Protein AF-A0A6G2W2D0-F1 (afdb_monomer_lite)

Radius of gyration: 24.69 Å; chains: 1; bounding box: 79×41×61 Å

Foldseek 3Di:
DPAFDKDKDWQAFAPVCLLLVLLVVLCVVDPDSLPLLVSLLSSQVVVVVDQDKHFHPLLQLLCCQVDVQWPFKDKFQDDDLDQDPSRQGIIMMMTTGHNFFADEQQPAAEDEQPPVDFPVVSLVVVLVVCVPPVDQKYKYPFAFALSRQQSVQSSVCSLASHHRDDDPRDDSHPCSLVVSLVVNQWDWGWHAHAPDRRGIMIMTHRNVVCPRHDYHCSDHHPDSSPPPDSCVRMDDSCVVVVVVVVQVVQLVVCVVPDDPVPRDPGDDDGPDFSAHPVRHGDPSSHHDPDPPPPPDDDDDPDPVSVVVVVVVVVVD

Secondary structure (DSSP, 8-state):
--TT-EEEEEEEEPGGGHHHHHHHHHHHH-S-TT-HHHHHHHHHHHHHT--S--B-HHHHHHHTTT-TTEEEEEEEEPP-S--SHHHHHEEEEEEEEBTB-EEE-TTPPEEE--TTS-HHHHHHHHHHHHHHH--SEEEEEEEE-TTTHHHHHHHHHHHHTPPPPP--S--S-SHHHHHHHHHHTEEEEEEE-SS-TTEEEEEEEEHHHHTTPEEE-SS--SS--TT--GGGGB--TTHHHHHHHHHHHHHHHHHHHS-GGGS-S-----SS--B-TTS-B-STTSPPP-TT-SS-PPPP-SHHHHHHHHHHHHH-

Structure (mmCIF, N/CA/C/O backbone):
data_AF-A0A6G2W2D0-F1
#
_entry.id   AF-A0A6G2W2D0-F1
#
loop_
_atom_site.group_PDB
_atom_site.id
_atom_site.type_symbol
_atom_site.label_atom_id
_atom_site.label_alt_id
_atom_site.label_comp_id
_atom_site.label_asym_id
_atom_site.label_entity_id
_atom_site.label_seq_id
_atom_site.pdbx_PDB_ins_code
_atom_site.Cartn_x
_atom_site.Cartn_y
_atom_site.Cartn_z
_atom_site.occupancy
_atom_site.B_iso_or_equiv
_atom_site.auth_seq_id
_atom_site.auth_comp_id
_atom_site.auth_asym_id
_atom_site.auth_atom_id
_atom_site.pdbx_PDB_model_num
ATOM 1 N N . LEU A 1 1 ? -8.985 -5.120 -25.171 1.00 86.88 1 LEU A N 1
ATOM 2 C CA . LEU A 1 1 ? -7.778 -4.402 -25.647 1.00 86.88 1 LEU A CA 1
ATOM 3 C C . LEU A 1 1 ? -7.244 -5.080 -26.905 1.00 86.88 1 LEU A C 1
ATOM 5 O O . LEU A 1 1 ? -7.279 -6.310 -26.961 1.00 86.88 1 LEU A O 1
ATOM 9 N N . ALA A 1 2 ? -6.796 -4.301 -27.894 1.00 94.75 2 ALA A N 1
ATOM 10 C CA . ALA A 1 2 ? -6.030 -4.815 -29.035 1.00 94.75 2 ALA A CA 1
ATOM 11 C C . ALA A 1 2 ? -4.643 -5.326 -28.571 1.00 94.75 2 ALA A C 1
ATOM 13 O O . ALA A 1 2 ? -4.220 -4.953 -27.470 1.00 94.75 2 ALA A O 1
ATOM 14 N N . PRO A 1 3 ? -3.946 -6.180 -29.348 1.00 95.12 3 PRO A N 1
ATOM 15 C CA . PRO A 1 3 ? -2.583 -6.609 -29.024 1.00 95.12 3 PRO A CA 1
ATOM 16 C C . PRO A 1 3 ? -1.648 -5.419 -28.769 1.00 95.12 3 PRO A C 1
ATOM 18 O O . PRO A 1 3 ? -1.730 -4.413 -29.470 1.00 95.12 3 PRO A O 1
ATOM 21 N N . GLY A 1 4 ? -0.804 -5.518 -27.740 1.00 94.06 4 GLY A N 1
ATOM 22 C CA . GLY A 1 4 ? 0.068 -4.424 -27.290 1.00 94.06 4 GLY A CA 1
ATOM 23 C C . GLY A 1 4 ? -0.624 -3.322 -26.470 1.00 94.06 4 GLY A C 1
ATOM 24 O O . GLY A 1 4 ? 0.043 -2.412 -25.986 1.00 94.06 4 GLY A O 1
ATOM 25 N N . GLY A 1 5 ? -1.948 -3.385 -26.289 1.00 96.12 5 GLY A N 1
ATOM 26 C CA . GLY A 1 5 ? -2.687 -2.434 -25.458 1.00 96.12 5 GLY A CA 1
ATOM 27 C C . GLY A 1 5 ? -2.425 -2.606 -23.958 1.00 96.12 5 GLY A C 1
ATOM 28 O O . GLY A 1 5 ? -2.041 -3.683 -23.499 1.00 96.12 5 GLY 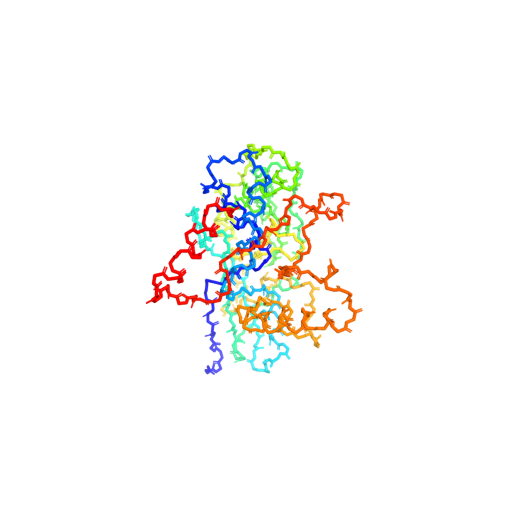A O 1
ATOM 29 N N . ALA A 1 6 ? -2.709 -1.558 -23.185 1.00 97.06 6 ALA A N 1
ATOM 30 C CA . ALA A 1 6 ? -2.563 -1.549 -21.733 1.00 97.06 6 ALA A CA 1
ATOM 31 C C . ALA A 1 6 ? -3.859 -1.107 -21.034 1.00 97.06 6 ALA A C 1
ATOM 33 O O . ALA A 1 6 ? -4.609 -0.286 -21.564 1.00 97.06 6 ALA A O 1
ATOM 34 N N . LEU A 1 7 ? -4.112 -1.648 -19.842 1.00 97.44 7 LEU A N 1
ATOM 35 C CA . LEU A 1 7 ? -5.117 -1.161 -18.901 1.00 97.44 7 LEU A CA 1
ATOM 36 C C . LEU A 1 7 ? -4.392 -0.487 -17.737 1.00 97.44 7 LEU A C 1
ATOM 38 O O . LEU A 1 7 ? -3.646 -1.141 -17.012 1.00 97.44 7 LEU A O 1
ATOM 42 N N . PHE A 1 8 ? -4.634 0.805 -17.556 1.00 97.69 8 PHE A N 1
ATOM 43 C CA . PHE A 1 8 ? -4.137 1.557 -16.411 1.00 97.69 8 PHE A CA 1
ATOM 44 C C . PHE A 1 8 ? -5.180 1.541 -15.290 1.00 97.69 8 PHE A C 1
ATOM 46 O O . PHE A 1 8 ? -6.309 1.994 -15.481 1.00 97.69 8 PHE A O 1
ATOM 53 N N . VAL A 1 9 ? -4.794 1.020 -14.129 1.00 97.69 9 VAL A N 1
ATOM 54 C CA . VAL A 1 9 ? -5.582 1.019 -12.896 1.00 97.69 9 VAL A CA 1
ATOM 55 C C . VAL A 1 9 ? -4.883 1.954 -11.920 1.00 97.69 9 VAL A C 1
ATOM 57 O O . VAL A 1 9 ? -3.933 1.576 -11.235 1.00 97.69 9 VAL A O 1
ATOM 60 N N . GLY A 1 10 ? -5.321 3.208 -11.924 1.00 96.12 10 GLY A N 1
ATOM 61 C CA . GLY A 1 10 ? -4.762 4.232 -11.055 1.00 96.12 10 GLY A CA 1
ATOM 62 C C . GLY A 1 10 ? -5.424 4.263 -9.685 1.00 96.12 10 GLY A C 1
ATOM 63 O O . GLY A 1 10 ? -6.564 3.834 -9.519 1.00 96.12 10 GLY A O 1
ATOM 64 N N . ASP A 1 11 ? -4.720 4.872 -8.737 1.00 95.06 11 ASP A N 1
ATOM 65 C CA . ASP A 1 11 ? -5.268 5.286 -7.444 1.00 95.06 11 ASP A CA 1
ATOM 66 C C . ASP A 1 11 ? -5.709 4.128 -6.533 1.00 95.06 11 ASP A C 1
ATOM 68 O O . ASP A 1 11 ? -6.669 4.218 -5.768 1.00 95.06 11 ASP A O 1
ATOM 72 N N . VAL A 1 12 ? -4.971 3.021 -6.603 1.00 97.00 12 VAL A N 1
ATOM 73 C CA . VAL A 1 12 ? -5.266 1.800 -5.856 1.00 97.00 12 VAL A CA 1
ATOM 74 C C . VAL A 1 12 ? -4.807 1.940 -4.409 1.00 97.00 12 VAL A C 1
ATOM 76 O O . VAL A 1 12 ? -3.631 2.190 -4.145 1.00 97.00 12 VAL A O 1
ATOM 79 N N . ARG A 1 13 ? -5.719 1.729 -3.455 1.00 95.56 13 ARG A N 1
ATOM 80 C CA . ARG A 1 13 ? -5.408 1.708 -2.018 1.00 95.56 13 ARG A CA 1
ATOM 81 C C . ARG A 1 13 ? -4.758 0.382 -1.615 1.00 95.56 13 ARG A C 1
ATOM 83 O O . ARG A 1 13 ? -5.290 -0.691 -1.905 1.00 95.56 13 ARG A O 1
ATOM 90 N N . ASN A 1 14 ? -3.633 0.460 -0.903 1.00 93.88 14 ASN A N 1
ATOM 91 C CA . ASN A 1 14 ? -2.883 -0.709 -0.440 1.00 93.88 14 ASN A CA 1
ATOM 92 C C . ASN A 1 14 ? -3.396 -1.205 0.937 1.00 93.88 14 ASN A C 1
ATOM 94 O O . ASN A 1 14 ? -3.266 -0.475 1.925 1.00 93.88 14 ASN A O 1
ATOM 98 N N . PRO A 1 15 ? -3.925 -2.441 1.057 1.00 92.81 15 PRO A N 1
ATOM 99 C CA . PRO A 1 15 ? -4.461 -2.968 2.314 1.00 92.81 15 PRO A CA 1
ATOM 100 C C . PRO A 1 15 ? -3.405 -3.101 3.416 1.00 92.81 15 PRO A C 1
ATOM 102 O O . PRO A 1 15 ? -3.745 -2.970 4.592 1.00 92.81 15 PRO A O 1
ATOM 105 N N . ARG A 1 16 ? -2.121 -3.277 3.066 1.00 91.50 16 ARG A N 1
ATOM 106 C CA . ARG A 1 16 ? -1.012 -3.351 4.038 1.00 91.50 16 ARG A CA 1
ATOM 107 C C . ARG A 1 16 ? -0.888 -2.083 4.883 1.00 91.50 16 ARG A C 1
ATOM 109 O O . ARG A 1 16 ? -0.422 -2.142 6.016 1.00 91.50 16 ARG A O 1
ATOM 116 N N . LEU A 1 17 ? -1.317 -0.943 4.340 1.00 92.38 17 LEU A N 1
ATOM 117 C CA . LEU A 1 17 ? -1.194 0.366 4.977 1.00 92.38 17 LEU A CA 1
ATOM 118 C C . LEU A 1 17 ? -2.500 0.879 5.579 1.00 92.38 17 LEU A C 1
ATOM 120 O O . LEU A 1 17 ? -2.498 1.951 6.181 1.00 92.38 17 LEU A O 1
ATOM 124 N N . LEU A 1 18 ? -3.601 0.128 5.458 1.00 92.31 18 LEU A N 1
ATOM 125 C CA . LEU A 1 18 ? -4.914 0.571 5.922 1.00 92.31 18 LEU A CA 1
ATOM 126 C C . LEU A 1 18 ? -4.881 0.958 7.403 1.00 92.31 18 LEU A C 1
ATOM 128 O O . LEU A 1 18 ? -5.311 2.049 7.757 1.00 92.31 18 LEU A O 1
ATOM 132 N N . ARG A 1 19 ? -4.292 0.117 8.263 1.00 92.31 19 ARG A N 1
ATOM 133 C CA . ARG A 1 19 ? -4.166 0.447 9.689 1.00 92.31 19 ARG A CA 1
ATOM 134 C C . ARG A 1 19 ? -3.309 1.685 9.928 1.00 92.31 19 ARG A C 1
ATOM 136 O O . ARG A 1 19 ? -3.711 2.511 10.731 1.00 92.31 19 ARG A O 1
ATOM 143 N N . THR A 1 20 ? -2.169 1.824 9.254 1.00 92.81 20 THR A N 1
ATOM 144 C CA . THR A 1 20 ? -1.303 3.008 9.390 1.00 92.81 20 THR A CA 1
ATOM 145 C C . THR A 1 20 ? -2.065 4.284 9.038 1.00 92.81 20 THR A C 1
ATOM 147 O O . THR A 1 20 ? -2.071 5.233 9.820 1.00 92.81 20 THR A O 1
ATOM 150 N N . PHE A 1 21 ? -2.791 4.266 7.918 1.00 93.62 21 PHE A N 1
ATOM 151 C CA . PHE A 1 21 ? -3.647 5.368 7.497 1.00 93.62 21 PHE A CA 1
ATOM 152 C C . PHE A 1 21 ? -4.739 5.682 8.520 1.00 93.62 21 PHE A C 1
ATOM 154 O O . PHE A 1 21 ? -4.898 6.829 8.939 1.00 93.62 21 PHE A O 1
ATOM 161 N N . THR A 1 22 ? -5.474 4.662 8.963 1.00 93.75 22 THR A N 1
ATOM 162 C CA . THR A 1 22 ? -6.539 4.831 9.950 1.00 93.75 22 THR A CA 1
ATOM 163 C C . THR A 1 22 ? -5.990 5.361 11.274 1.00 93.75 22 THR A C 1
ATOM 165 O O . THR A 1 22 ? -6.588 6.268 11.841 1.00 93.75 22 THR A O 1
ATOM 168 N N . SER A 1 23 ? -4.839 4.871 11.742 1.00 92.56 23 SER A N 1
ATOM 169 C CA . SER A 1 23 ? -4.148 5.391 12.926 1.00 92.56 23 SER A CA 1
ATOM 170 C C . SER A 1 23 ? -3.836 6.878 12.792 1.00 92.56 23 SER A C 1
ATOM 172 O O . SER A 1 23 ? -4.195 7.644 13.681 1.00 92.56 23 SER A O 1
ATOM 174 N N . ALA A 1 24 ? -3.262 7.310 11.667 1.00 92.12 24 ALA A N 1
ATOM 175 C CA . ALA A 1 24 ? -2.969 8.721 11.428 1.00 92.12 24 ALA A CA 1
ATOM 176 C C . ALA A 1 24 ? -4.234 9.597 11.458 1.00 92.12 24 ALA A C 1
ATOM 178 O O . ALA A 1 24 ? -4.252 10.644 12.105 1.00 92.12 24 ALA A O 1
ATOM 179 N N . VAL A 1 25 ? -5.317 9.150 10.814 1.00 93.50 25 VAL A N 1
ATOM 180 C CA . VAL A 1 25 ? -6.592 9.883 10.784 1.00 93.50 25 VAL A CA 1
ATOM 181 C C . VAL A 1 25 ? -7.232 9.958 12.170 1.00 93.50 25 VAL A C 1
ATOM 183 O O . VAL A 1 25 ? -7.681 11.031 12.567 1.00 93.50 25 VAL A O 1
ATOM 186 N N . GLN A 1 26 ? -7.291 8.845 12.907 1.00 93.69 26 GLN A N 1
ATOM 187 C CA . GLN A 1 26 ? -7.939 8.812 14.221 1.00 93.69 26 GLN A CA 1
ATOM 188 C C . GLN A 1 26 ? -7.138 9.591 15.265 1.00 93.69 26 GLN A C 1
ATOM 190 O O . GLN A 1 26 ? -7.732 10.346 16.024 1.00 93.69 26 GLN A O 1
ATOM 195 N N . SER A 1 27 ? -5.804 9.510 15.254 1.00 91.56 27 SER A N 1
ATOM 196 C CA . SER A 1 27 ? -4.965 10.355 16.112 1.00 91.56 27 SER A CA 1
ATOM 197 C C . SER A 1 27 ? -5.149 11.843 15.825 1.00 91.56 27 SER A C 1
ATOM 199 O O . SER A 1 27 ? -5.224 12.630 16.759 1.00 91.56 27 SER A O 1
ATOM 201 N N . ALA A 1 28 ? -5.251 12.239 14.552 1.00 90.75 28 ALA A N 1
ATOM 202 C CA . ALA A 1 28 ? -5.453 13.641 14.181 1.00 90.75 28 ALA A CA 1
ATOM 203 C C . ALA A 1 28 ? -6.859 14.170 14.523 1.00 90.75 28 ALA A C 1
ATOM 205 O O . ALA A 1 28 ? -7.042 15.379 14.638 1.00 90.75 28 ALA A O 1
ATOM 206 N N . ARG A 1 29 ? -7.855 13.283 14.647 1.00 91.75 29 ARG A N 1
ATOM 207 C CA . ARG A 1 29 ? -9.245 13.625 14.999 1.00 91.75 29 ARG A CA 1
ATOM 208 C C . ARG A 1 29 ? -9.557 13.494 16.487 1.00 91.75 29 ARG A C 1
ATOM 210 O O . ARG A 1 29 ? -10.623 13.940 16.900 1.00 91.75 29 ARG A O 1
ATOM 217 N N . ALA A 1 30 ? -8.690 12.848 17.260 1.00 89.12 30 ALA A N 1
ATOM 218 C CA . ALA A 1 30 ? -8.920 12.611 18.676 1.00 89.12 30 ALA A CA 1
ATOM 219 C C . ALA A 1 30 ? -8.941 13.931 19.456 1.00 89.12 30 ALA A C 1
ATOM 221 O O . ALA A 1 30 ? -8.074 14.781 19.263 1.00 89.12 30 ALA A O 1
ATOM 222 N N . GLU A 1 31 ? -9.911 14.073 20.361 1.00 88.62 31 GLU A N 1
ATOM 223 C CA . GLU A 1 31 ? -9.964 15.202 21.300 1.00 88.62 31 GLU A CA 1
ATOM 224 C C . GLU A 1 31 ? -8.740 15.205 22.224 1.00 88.62 31 GLU A C 1
ATOM 226 O O . GLU A 1 31 ? -8.138 16.252 22.454 1.00 88.62 31 GLU A O 1
ATOM 231 N N . ASP A 1 32 ? -8.337 14.017 22.685 1.00 87.06 32 ASP A N 1
ATOM 232 C CA . ASP A 1 32 ? -7.096 13.781 23.416 1.00 87.06 32 ASP A CA 1
ATOM 233 C C . ASP A 1 32 ? -6.258 12.701 22.703 1.00 87.06 32 ASP A C 1
ATOM 235 O O . ASP A 1 32 ? -6.493 11.502 22.879 1.00 87.06 32 ASP A O 1
ATOM 239 N N . PRO A 1 33 ? -5.260 13.097 21.890 1.00 83.62 33 PRO A N 1
ATOM 240 C CA . PRO A 1 33 ? -4.350 12.162 21.231 1.00 83.62 33 PRO A CA 1
ATOM 241 C C . PRO A 1 33 ? -3.456 11.365 22.194 1.00 83.62 33 PRO A C 1
ATOM 243 O O . PRO A 1 33 ? -2.817 10.404 21.761 1.00 83.62 33 PRO A O 1
ATOM 246 N N . THR A 1 34 ? -3.369 11.759 23.471 1.00 84.31 34 THR A N 1
ATOM 247 C CA . THR A 1 34 ? -2.580 11.050 24.490 1.00 84.31 34 THR A CA 1
ATOM 248 C C . THR A 1 34 ? -3.341 9.879 25.111 1.00 84.31 34 THR A C 1
ATOM 250 O O . THR A 1 34 ? -2.709 8.940 25.602 1.00 84.31 34 THR A O 1
ATOM 253 N N . ASP A 1 35 ? -4.676 9.852 24.991 1.00 87.94 35 ASP A N 1
ATOM 254 C CA . ASP A 1 35 ? -5.488 8.665 25.271 1.00 87.94 35 ASP A CA 1
ATOM 255 C C . ASP A 1 35 ? -5.342 7.643 24.130 1.00 87.94 35 ASP A C 1
ATOM 257 O O . ASP A 1 35 ? -6.213 7.431 23.277 1.00 87.94 35 ASP A O 1
ATOM 261 N N . THR A 1 36 ? -4.188 6.979 24.117 1.00 86.81 36 THR A N 1
ATOM 262 C CA . THR A 1 36 ? -3.842 5.963 23.118 1.00 86.81 36 THR A CA 1
ATOM 263 C C . THR A 1 36 ? -4.847 4.807 23.089 1.00 86.81 36 THR A C 1
ATOM 265 O O . THR A 1 36 ? -5.071 4.215 22.031 1.00 86.81 36 THR A O 1
ATOM 268 N N . ALA A 1 37 ? -5.514 4.499 24.206 1.00 84.69 37 ALA A N 1
ATOM 269 C CA . ALA A 1 37 ? -6.531 3.456 24.266 1.00 84.69 37 ALA A CA 1
ATOM 270 C C . ALA A 1 37 ? -7.816 3.873 23.535 1.00 84.69 37 ALA A C 1
ATOM 272 O O . ALA A 1 37 ? -8.369 3.079 22.768 1.00 84.69 37 ALA A O 1
ATOM 273 N N . ALA A 1 38 ? -8.291 5.109 23.723 1.00 86.62 38 ALA A N 1
ATOM 274 C CA . ALA A 1 38 ? -9.416 5.645 22.957 1.00 86.62 38 ALA A CA 1
ATOM 275 C C . ALA A 1 38 ? -9.109 5.705 21.457 1.00 86.62 38 ALA A C 1
ATOM 277 O O . ALA A 1 38 ? -9.910 5.217 20.655 1.00 86.62 38 ALA A O 1
ATOM 278 N N . VAL A 1 39 ? -7.927 6.201 21.079 1.00 89.56 39 VAL A N 1
ATOM 279 C CA . VAL A 1 39 ? -7.498 6.250 19.673 1.00 89.56 39 VAL A CA 1
ATOM 280 C C . VAL A 1 39 ? -7.488 4.852 19.055 1.00 89.56 39 VAL A C 1
ATOM 282 O O . VAL A 1 39 ? -8.037 4.649 17.974 1.00 89.56 39 VAL A O 1
ATOM 285 N N . ARG A 1 40 ? -6.920 3.853 19.739 1.00 88.00 40 ARG A N 1
ATOM 286 C CA . ARG A 1 40 ? -6.863 2.477 19.222 1.00 88.00 40 ARG A CA 1
ATOM 287 C C . ARG A 1 40 ? -8.241 1.856 19.050 1.00 88.00 40 ARG A C 1
ATOM 289 O O . ARG A 1 40 ? -8.483 1.241 18.015 1.00 88.00 40 ARG A O 1
ATOM 296 N N . ARG A 1 41 ? -9.165 2.069 19.994 1.00 86.44 41 ARG A N 1
ATOM 297 C CA . ARG A 1 41 ? -10.565 1.635 19.840 1.00 86.44 41 ARG A CA 1
ATOM 298 C C . ARG A 1 41 ? -11.215 2.264 18.605 1.00 86.44 41 ARG A C 1
ATOM 300 O O . ARG A 1 41 ? -11.841 1.549 17.824 1.00 86.44 41 ARG A O 1
ATOM 307 N N . ALA A 1 42 ? -11.016 3.567 18.389 1.00 89.00 42 ALA A N 1
ATOM 308 C CA . ALA A 1 42 ? -11.523 4.264 17.205 1.00 89.00 42 ALA A CA 1
ATOM 309 C C . ALA A 1 42 ? -10.902 3.729 15.900 1.00 89.00 42 ALA A C 1
ATOM 311 O O . ALA A 1 42 ? -11.591 3.608 14.885 1.00 89.00 42 ALA A O 1
ATOM 312 N N . VAL A 1 43 ? -9.618 3.347 15.925 1.00 90.25 43 VAL A N 1
ATOM 313 C CA . VAL A 1 43 ? -8.952 2.681 14.795 1.00 90.25 43 VAL A CA 1
ATOM 314 C C . VAL A 1 43 ? -9.606 1.338 14.490 1.00 90.25 43 VAL A C 1
ATOM 316 O O . VAL A 1 43 ? -10.005 1.130 13.347 1.00 90.25 43 VAL A O 1
ATOM 319 N N . GLU A 1 44 ? -9.768 0.447 15.474 1.00 87.44 44 GLU A N 1
ATOM 320 C CA . GLU A 1 44 ? -10.407 -0.862 15.248 1.00 87.44 44 GLU A CA 1
ATOM 321 C C . GLU A 1 44 ? -11.823 -0.713 14.680 1.00 87.44 44 GLU A C 1
ATOM 323 O O . GLU A 1 44 ? -12.182 -1.380 13.709 1.00 87.44 44 GLU A O 1
ATOM 328 N N . GLN A 1 45 ? -12.611 0.210 15.234 1.00 83.94 45 GLN A N 1
ATOM 329 C CA . GLN A 1 45 ? -13.963 0.484 14.755 1.00 83.94 45 GLN A CA 1
ATOM 330 C C . GLN A 1 45 ? -13.957 0.983 13.302 1.00 83.94 45 GLN A C 1
ATOM 332 O O . GLN A 1 45 ? -14.734 0.507 12.473 1.00 83.94 45 GLN A O 1
ATOM 337 N N . SER A 1 46 ? -13.048 1.901 12.963 1.00 87.88 46 SER A N 1
ATOM 338 C CA . SER A 1 46 ? -12.920 2.439 11.607 1.00 87.88 46 SER A CA 1
ATOM 339 C C . SER A 1 46 ? -12.436 1.398 10.594 1.00 87.88 46 SER A C 1
ATOM 341 O O . SER A 1 46 ? -12.866 1.458 9.445 1.00 87.88 46 SER A O 1
ATOM 343 N N . LEU A 1 47 ? -11.575 0.456 10.994 1.00 86.62 47 LEU A N 1
ATOM 344 C CA . LEU A 1 47 ? -11.128 -0.648 10.137 1.00 86.62 47 LEU A CA 1
ATOM 345 C C . LEU A 1 47 ? -12.293 -1.566 9.778 1.00 86.62 47 LEU A C 1
ATOM 347 O O . LEU A 1 47 ? -12.534 -1.825 8.603 1.00 86.62 47 LEU A O 1
ATOM 351 N N . VAL A 1 48 ? -13.083 -1.962 10.781 1.00 80.44 48 VAL A N 1
ATOM 352 C CA . VAL A 1 48 ? -14.305 -2.741 10.558 1.00 80.44 48 VAL A CA 1
ATOM 353 C C . VAL A 1 48 ? -15.278 -1.955 9.683 1.00 80.44 48 VAL A C 1
ATOM 355 O O . VAL A 1 48 ? -16.013 -2.551 8.904 1.00 80.44 48 VAL A O 1
ATOM 358 N N . LEU A 1 49 ? -15.315 -0.620 9.798 1.00 80.06 49 LEU A N 1
ATOM 359 C CA . LEU A 1 49 ? -16.150 0.298 9.013 1.00 80.06 49 LEU A CA 1
ATOM 360 C C . LEU A 1 49 ? -15.670 0.586 7.583 1.00 80.06 49 LEU A C 1
ATOM 362 O O . LEU A 1 49 ? -16.404 1.260 6.862 1.00 80.06 49 LEU A O 1
ATOM 366 N N . GLU A 1 50 ? -14.530 0.048 7.145 1.00 86.94 50 GLU A N 1
ATOM 367 C CA . GLU A 1 50 ? -14.006 0.280 5.797 1.00 86.94 50 GLU A CA 1
ATOM 368 C C . GLU A 1 50 ? -14.972 -0.258 4.723 1.00 86.94 50 GLU A C 1
ATOM 370 O O . GLU A 1 50 ? -15.464 -1.387 4.791 1.00 86.94 50 GLU A O 1
ATOM 375 N N . LYS A 1 51 ? -15.294 0.593 3.744 1.00 87.44 51 LYS A N 1
ATOM 376 C CA . LYS A 1 51 ? -16.287 0.319 2.687 1.00 87.44 51 LYS A CA 1
ATOM 377 C C . LYS A 1 51 ? -15.662 0.254 1.305 1.00 87.44 51 LYS A C 1
ATOM 379 O O . LYS A 1 51 ? -16.357 -0.085 0.348 1.00 87.44 51 LYS A O 1
ATOM 384 N N . GLU A 1 52 ? -14.391 0.600 1.181 1.00 90.69 52 GLU A N 1
ATOM 385 C CA . GLU A 1 52 ? -13.691 0.582 -0.090 1.00 90.69 52 GLU A CA 1
ATOM 386 C C . GLU A 1 52 ? -12.997 -0.762 -0.325 1.00 90.69 52 GLU A C 1
ATOM 388 O O . GLU A 1 52 ? -12.654 -1.508 0.598 1.00 90.69 52 GLU A O 1
ATOM 393 N N . LEU A 1 53 ? -12.806 -1.084 -1.604 1.00 93.75 53 LEU A N 1
ATOM 394 C CA . LEU A 1 53 ? -11.968 -2.199 -2.017 1.00 93.75 53 LEU A CA 1
ATOM 395 C C . LEU A 1 53 ? -10.508 -1.749 -1.966 1.00 93.75 53 LEU A C 1
ATOM 397 O O . LEU A 1 53 ? -10.119 -0.808 -2.655 1.00 93.75 53 LEU A O 1
ATOM 40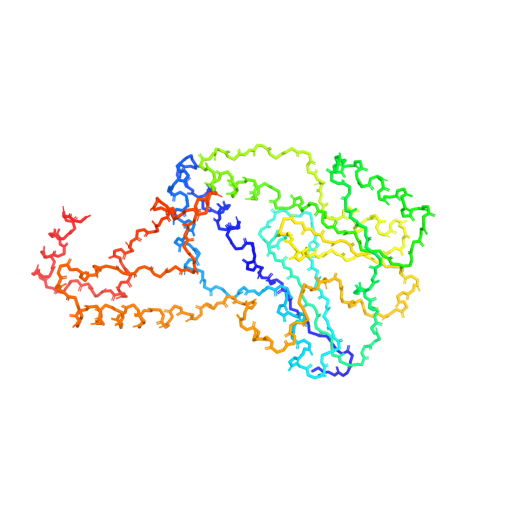1 N N . LEU A 1 54 ? -9.703 -2.452 -1.183 1.00 95.62 54 LEU A N 1
ATOM 402 C CA . LEU A 1 54 ? -8.259 -2.301 -1.160 1.00 95.62 54 LEU A CA 1
ATOM 403 C C . LEU A 1 54 ? -7.644 -3.532 -1.810 1.00 95.62 54 LEU A C 1
ATOM 405 O O . LEU A 1 54 ? -8.105 -4.654 -1.586 1.00 95.62 54 LEU A O 1
ATOM 409 N N . VAL A 1 55 ? -6.609 -3.311 -2.612 1.00 97.06 55 VAL A N 1
ATOM 410 C CA . VAL A 1 55 ? -5.973 -4.350 -3.422 1.00 97.06 55 VAL A CA 1
ATOM 411 C C . VAL A 1 55 ? -4.479 -4.335 -3.144 1.00 97.06 55 VAL A C 1
ATOM 413 O O . VAL A 1 55 ? -3.803 -3.318 -3.302 1.00 97.06 55 VAL A O 1
ATOM 416 N N . ASP A 1 56 ? -3.967 -5.464 -2.680 1.00 95.88 56 ASP A N 1
ATOM 417 C CA . ASP A 1 56 ? -2.548 -5.683 -2.439 1.00 95.88 56 ASP A CA 1
ATOM 418 C C . ASP A 1 56 ? -1.801 -5.808 -3.781 1.00 95.88 56 ASP A C 1
ATOM 420 O O . ASP A 1 56 ? -2.335 -6.439 -4.694 1.00 95.88 56 ASP A O 1
ATOM 424 N N . PRO A 1 57 ? -0.585 -5.248 -3.937 1.00 95.62 57 PRO A N 1
ATOM 425 C CA . PRO A 1 57 ? 0.198 -5.381 -5.170 1.00 95.62 57 PRO A CA 1
ATOM 426 C C . PRO A 1 57 ? 0.360 -6.825 -5.679 1.00 95.62 57 PRO A C 1
ATOM 428 O O . PRO A 1 57 ? 0.380 -7.047 -6.891 1.00 95.62 57 PRO A O 1
ATOM 431 N N . GLU A 1 58 ? 0.403 -7.810 -4.773 1.00 94.31 58 GLU A N 1
ATOM 432 C CA . GLU A 1 58 ? 0.472 -9.242 -5.104 1.00 94.31 58 GLU A CA 1
ATOM 433 C C . GLU A 1 58 ? -0.749 -9.739 -5.897 1.00 94.31 58 GLU A C 1
ATOM 435 O O . GLU A 1 58 ? -0.669 -10.725 -6.626 1.00 94.31 58 GLU A O 1
ATOM 440 N N . TYR A 1 59 ? -1.889 -9.047 -5.806 1.00 95.81 59 TYR A N 1
ATOM 441 C CA . TYR A 1 59 ? -3.060 -9.340 -6.631 1.00 95.81 59 TYR A CA 1
ATOM 442 C C . TYR A 1 59 ? -2.731 -9.222 -8.121 1.00 95.81 59 TYR A C 1
ATOM 444 O O . TYR A 1 59 ? -3.089 -10.094 -8.910 1.00 95.81 59 TYR A O 1
ATOM 452 N N . PHE A 1 60 ? -2.059 -8.137 -8.517 1.00 95.50 60 PHE A N 1
ATOM 453 C CA . PHE A 1 60 ? -1.806 -7.830 -9.924 1.00 95.50 60 PHE A CA 1
ATOM 454 C C . PHE A 1 60 ? -0.737 -8.744 -10.522 1.00 95.50 60 PHE A C 1
ATOM 456 O O . PHE A 1 60 ? -0.886 -9.178 -11.663 1.00 95.50 60 PHE A O 1
ATOM 463 N N . THR A 1 61 ? 0.290 -9.101 -9.748 1.00 93.31 61 THR A N 1
ATOM 464 C CA . THR A 1 61 ? 1.282 -10.097 -10.175 1.00 93.31 61 THR A CA 1
ATOM 465 C C . THR A 1 61 ? 0.637 -11.471 -10.326 1.00 93.31 61 THR A C 1
ATOM 467 O O . THR A 1 61 ? 0.805 -12.112 -11.365 1.00 93.31 61 THR A O 1
ATOM 470 N N . ALA A 1 62 ? -0.186 -11.893 -9.361 1.00 93.75 62 ALA A N 1
ATOM 471 C CA . ALA A 1 62 ? -0.895 -13.167 -9.421 1.00 93.75 62 ALA A CA 1
ATOM 472 C C . ALA A 1 62 ? -1.928 -13.227 -10.556 1.00 93.75 62 ALA A C 1
ATOM 474 O O . ALA A 1 62 ? -2.157 -14.299 -11.115 1.00 93.75 62 ALA A O 1
ATOM 475 N N . LEU A 1 63 ? -2.530 -12.095 -10.938 1.00 93.31 63 LEU A N 1
ATOM 476 C CA . LEU A 1 63 ? -3.529 -12.005 -12.009 1.00 93.31 63 LEU A CA 1
ATOM 477 C C . LEU A 1 63 ? -3.018 -12.543 -13.355 1.00 93.31 63 LEU A C 1
ATOM 479 O O . LEU A 1 63 ? -3.810 -13.066 -14.140 1.00 93.31 63 LEU A O 1
ATOM 483 N N . THR A 1 64 ? -1.704 -12.485 -13.600 1.00 91.06 64 THR A N 1
ATOM 484 C CA . THR A 1 64 ? -1.055 -13.061 -14.796 1.00 91.06 64 THR A CA 1
ATOM 485 C C . THR A 1 64 ? -1.283 -14.567 -14.940 1.00 91.06 64 THR A C 1
ATOM 487 O O . THR A 1 64 ? -1.335 -15.076 -16.055 1.00 91.06 64 THR A O 1
ATOM 490 N N . HIS A 1 65 ? -1.523 -15.279 -13.837 1.00 90.81 65 HIS A N 1
ATOM 491 C CA . HIS A 1 65 ? -1.865 -16.702 -13.850 1.00 90.81 65 HIS A CA 1
ATOM 492 C C . HIS A 1 65 ? -3.352 -16.983 -14.114 1.00 90.81 65 HIS A C 1
ATOM 494 O O . HIS A 1 65 ? -3.715 -18.127 -14.380 1.00 90.81 65 HIS A O 1
ATOM 500 N N . HIS A 1 66 ? -4.212 -15.963 -14.040 1.00 91.19 66 HIS A N 1
ATOM 501 C CA . HIS A 1 66 ? -5.667 -16.087 -14.204 1.00 91.19 66 HIS A CA 1
ATOM 502 C C . HIS A 1 66 ? -6.174 -15.510 -15.533 1.00 91.19 66 HIS A C 1
ATOM 504 O O . HIS A 1 66 ? -7.279 -15.843 -15.956 1.00 91.19 66 HIS A O 1
ATOM 510 N N . ILE A 1 67 ? -5.382 -14.664 -16.203 1.00 93.00 67 ILE A N 1
ATOM 511 C CA . ILE A 1 67 ? -5.730 -14.032 -17.483 1.00 93.00 67 ILE A CA 1
ATOM 512 C C . ILE A 1 67 ? -4.717 -14.459 -18.562 1.00 93.00 67 ILE A C 1
ATOM 514 O O . ILE A 1 67 ? -3.604 -13.936 -18.582 1.00 93.00 67 ILE A O 1
ATOM 518 N N . PRO A 1 68 ? -5.085 -15.367 -19.490 1.00 91.31 68 PRO A N 1
ATOM 519 C CA . PRO A 1 68 ? -4.147 -15.943 -20.459 1.00 91.31 68 PRO A CA 1
ATOM 520 C C . PRO A 1 68 ? -3.473 -14.951 -21.420 1.00 91.31 68 PRO A C 1
ATOM 522 O O . PRO A 1 68 ? -2.375 -15.221 -21.894 1.00 91.31 68 PRO A O 1
ATOM 525 N N . ASP A 1 69 ? -4.117 -13.826 -21.746 1.00 94.88 69 ASP A N 1
ATOM 526 C CA . ASP A 1 69 ? -3.585 -12.808 -22.664 1.00 94.88 69 ASP A CA 1
ATOM 527 C C . ASP A 1 69 ? -2.915 -11.622 -21.945 1.00 94.88 69 ASP A C 1
ATOM 529 O O . ASP A 1 69 ? -2.612 -10.603 -22.575 1.00 94.88 69 ASP A O 1
ATOM 533 N N . LEU A 1 70 ? -2.647 -11.747 -20.641 1.00 94.88 70 LEU A N 1
ATOM 534 C CA . LEU A 1 70 ? -1.915 -10.757 -19.857 1.00 94.88 70 LEU A CA 1
ATOM 535 C C . LEU A 1 70 ? -0.406 -11.039 -19.931 1.00 94.88 70 LEU A C 1
ATOM 537 O O . LEU A 1 70 ? 0.084 -12.009 -19.365 1.00 94.88 70 LEU A O 1
ATOM 541 N N . ALA A 1 71 ? 0.343 -10.175 -20.622 1.00 94.12 71 ALA A N 1
ATOM 542 C CA . ALA A 1 71 ? 1.795 -10.305 -20.777 1.00 94.12 71 ALA A CA 1
ATOM 543 C C . ALA A 1 71 ? 2.565 -9.991 -19.490 1.00 94.12 71 ALA A C 1
ATOM 545 O O . ALA A 1 71 ? 3.663 -10.500 -19.282 1.00 94.12 71 ALA A O 1
ATOM 546 N N . GLY A 1 72 ? 2.007 -9.129 -18.643 1.00 93.94 72 GLY A N 1
ATOM 547 C CA . GLY A 1 72 ? 2.579 -8.796 -17.350 1.00 93.94 72 GLY A CA 1
ATOM 548 C C . GLY A 1 72 ? 2.048 -7.486 -16.797 1.00 93.94 72 GLY A C 1
ATOM 549 O O . GLY A 1 72 ? 1.190 -6.825 -17.393 1.00 93.94 72 GLY A O 1
ATOM 550 N N . THR A 1 73 ? 2.576 -7.121 -15.635 1.00 95.12 73 THR A N 1
ATOM 551 C CA . THR A 1 73 ? 2.156 -5.939 -14.890 1.00 95.12 73 THR A CA 1
ATOM 552 C C . THR A 1 73 ? 3.344 -5.081 -14.490 1.00 95.12 73 THR A C 1
ATOM 554 O O . THR A 1 73 ? 4.407 -5.590 -14.126 1.00 95.12 73 THR A O 1
ATOM 557 N N . ASP A 1 74 ? 3.121 -3.776 -14.495 1.00 96.19 74 ASP A N 1
ATOM 558 C CA . ASP A 1 74 ? 4.007 -2.783 -13.906 1.00 96.19 74 ASP A CA 1
ATOM 559 C C . ASP A 1 74 ? 3.282 -2.094 -12.750 1.00 96.19 74 ASP A C 1
ATOM 561 O O . ASP A 1 74 ? 2.143 -1.657 -12.904 1.00 96.19 74 ASP A O 1
ATOM 565 N N . ILE A 1 75 ? 3.918 -2.042 -11.583 1.00 97.25 75 ILE A N 1
ATOM 566 C CA . ILE A 1 75 ? 3.327 -1.519 -10.349 1.00 97.25 75 ILE A CA 1
ATOM 567 C C . ILE A 1 75 ? 4.290 -0.492 -9.780 1.00 97.25 75 ILE A C 1
ATOM 569 O O . ILE A 1 75 ? 5.422 -0.832 -9.418 1.00 97.25 75 ILE A O 1
ATOM 573 N N . GLN A 1 76 ? 3.828 0.748 -9.675 1.00 97.25 76 GLN A N 1
ATOM 574 C CA . GLN A 1 76 ? 4.643 1.876 -9.246 1.00 97.25 76 GLN A CA 1
ATOM 575 C C . GLN A 1 76 ? 3.896 2.760 -8.250 1.00 97.25 76 GLN A C 1
ATOM 577 O O . GLN A 1 76 ? 2.675 2.913 -8.290 1.00 97.25 76 GLN A O 1
ATOM 582 N N . LEU A 1 77 ? 4.658 3.364 -7.347 1.00 96.56 77 LEU A N 1
ATOM 583 C CA . LEU A 1 77 ? 4.185 4.411 -6.455 1.00 96.56 77 LEU A CA 1
ATOM 584 C C . LEU A 1 77 ? 3.873 5.683 -7.242 1.00 96.56 77 LEU A C 1
ATOM 586 O O . LEU A 1 77 ? 4.532 6.000 -8.233 1.00 96.56 77 LEU A O 1
ATOM 590 N N . LYS A 1 78 ? 2.909 6.467 -6.750 1.00 93.88 78 LYS A N 1
ATOM 591 C CA . LYS A 1 78 ? 2.620 7.777 -7.337 1.00 93.88 78 LYS A CA 1
ATOM 592 C C . LYS A 1 78 ? 3.837 8.693 -7.243 1.00 93.88 78 LYS A C 1
ATOM 594 O O . LYS A 1 78 ? 4.454 8.826 -6.181 1.00 93.88 78 LYS A O 1
ATOM 599 N N . ARG A 1 79 ? 4.141 9.385 -8.337 1.00 93.12 79 ARG A N 1
ATOM 600 C CA . ARG A 1 79 ? 5.100 10.491 -8.332 1.00 93.12 79 ARG A CA 1
ATOM 601 C C . ARG A 1 79 ? 4.505 11.730 -7.666 1.00 93.12 79 ARG A C 1
ATOM 603 O O . ARG A 1 79 ? 3.287 11.895 -7.606 1.00 93.12 79 ARG A O 1
ATOM 610 N N . GLY A 1 80 ? 5.373 12.596 -7.167 1.00 88.31 80 GLY A N 1
ATOM 611 C CA . GLY A 1 80 ? 5.028 13.882 -6.580 1.00 88.31 80 GLY A CA 1
ATOM 612 C C . GLY A 1 80 ? 5.693 14.137 -5.230 1.00 88.31 80 GLY A C 1
ATOM 613 O O . GLY A 1 80 ? 6.048 13.219 -4.482 1.00 88.31 80 GLY A O 1
ATOM 614 N N . THR A 1 81 ? 5.821 15.427 -4.923 1.00 87.00 81 THR A N 1
ATOM 615 C CA . THR A 1 81 ? 6.357 15.957 -3.660 1.00 87.00 81 THR A CA 1
ATOM 616 C C . THR A 1 81 ? 5.262 16.335 -2.665 1.00 87.00 81 THR A C 1
ATOM 618 O O . THR A 1 81 ? 5.536 16.488 -1.476 1.00 87.00 81 THR A O 1
ATOM 621 N N . ALA A 1 82 ? 4.012 16.462 -3.129 1.00 85.12 82 ALA A N 1
ATOM 622 C CA . ALA A 1 82 ? 2.869 16.720 -2.266 1.00 85.12 82 ALA A CA 1
ATOM 623 C C . ALA A 1 82 ? 2.721 15.588 -1.245 1.00 85.12 82 ALA A C 1
ATOM 625 O O . ALA A 1 82 ? 2.714 14.413 -1.610 1.00 85.12 82 ALA A O 1
ATOM 626 N N . GLN A 1 83 ? 2.583 15.942 0.029 1.00 83.00 83 GLN A N 1
ATOM 627 C CA . GLN A 1 83 ? 2.387 14.979 1.103 1.00 83.00 83 GLN A CA 1
ATOM 628 C C . GLN A 1 83 ? 0.906 14.912 1.469 1.00 83.00 83 GLN A C 1
ATOM 630 O O . GLN A 1 83 ? 0.409 15.727 2.242 1.00 83.00 83 GLN A O 1
ATOM 635 N N . ASN A 1 84 ? 0.189 13.962 0.876 1.00 87.88 84 ASN A N 1
ATOM 636 C CA . ASN A 1 84 ? -1.229 13.745 1.129 1.00 87.88 84 ASN A CA 1
ATOM 637 C C . ASN A 1 84 ? -1.560 12.249 1.077 1.00 87.88 84 ASN A C 1
ATOM 639 O O . ASN A 1 84 ? -0.695 11.412 0.825 1.00 87.88 84 ASN A O 1
ATOM 643 N N . GLU A 1 85 ? -2.822 11.913 1.329 1.00 89.00 85 GLU A N 1
ATOM 644 C CA . GLU A 1 85 ? -3.286 10.526 1.344 1.00 89.00 85 GLU A CA 1
ATOM 645 C C . GLU A 1 85 ? -3.042 9.806 0.005 1.00 89.00 85 GLU A C 1
ATOM 647 O O . GLU A 1 85 ? -2.539 8.680 -0.003 1.00 89.00 85 GLU A O 1
ATOM 652 N N . LEU A 1 86 ? -3.278 10.489 -1.121 1.00 89.06 86 LEU A N 1
ATOM 653 C CA . LEU A 1 86 ? -3.095 9.934 -2.464 1.00 89.06 86 LEU A CA 1
ATOM 654 C C . LEU A 1 86 ? -1.634 9.540 -2.729 1.00 89.06 86 LEU A C 1
ATOM 656 O O . LEU A 1 86 ? -1.367 8.450 -3.224 1.00 89.06 86 LEU A O 1
ATOM 660 N N . THR A 1 87 ? -0.666 10.396 -2.395 1.00 89.50 87 THR A N 1
ATOM 661 C CA . THR A 1 87 ? 0.760 10.131 -2.668 1.00 89.50 87 THR A CA 1
ATOM 662 C C . THR A 1 87 ? 1.413 9.183 -1.662 1.00 89.50 87 THR A C 1
ATOM 664 O O . THR A 1 87 ? 2.441 8.574 -1.978 1.00 89.50 87 THR A O 1
ATOM 667 N N . ARG A 1 88 ? 0.847 9.063 -0.454 1.00 90.75 88 ARG A N 1
ATOM 668 C CA . ARG A 1 88 ? 1.360 8.210 0.630 1.00 90.75 88 ARG A CA 1
ATOM 669 C C . ARG A 1 88 ? 0.871 6.769 0.542 1.00 90.75 88 ARG A C 1
ATOM 671 O O . ARG A 1 88 ? 1.671 5.859 0.720 1.00 90.75 88 ARG A O 1
ATOM 678 N N . TYR A 1 89 ? -0.418 6.562 0.275 1.00 92.00 89 TYR A N 1
ATOM 679 C CA . TYR A 1 89 ? -1.078 5.269 0.510 1.00 92.00 89 TYR A CA 1
ATOM 680 C C . TYR A 1 89 ? -1.579 4.568 -0.748 1.00 92.00 89 TYR A C 1
ATOM 682 O O . TYR A 1 89 ? -2.068 3.433 -0.668 1.00 92.00 89 TYR A O 1
ATOM 690 N N . ARG A 1 90 ? -1.479 5.234 -1.901 1.00 94.69 90 ARG A N 1
ATOM 691 C CA . ARG A 1 90 ? -1.979 4.718 -3.170 1.00 94.69 90 ARG A CA 1
ATOM 692 C C . ARG A 1 90 ? -0.856 4.481 -4.162 1.00 94.69 90 ARG A C 1
ATOM 694 O O . ARG A 1 90 ? 0.224 5.069 -4.087 1.00 94.69 90 ARG A O 1
ATOM 701 N N . TYR A 1 91 ? -1.127 3.588 -5.095 1.00 96.81 91 TYR A N 1
ATOM 702 C CA . TYR A 1 91 ? -0.212 3.223 -6.162 1.00 96.81 91 TYR A CA 1
ATOM 703 C C . TYR A 1 91 ? -0.979 3.017 -7.460 1.00 96.81 91 TYR A C 1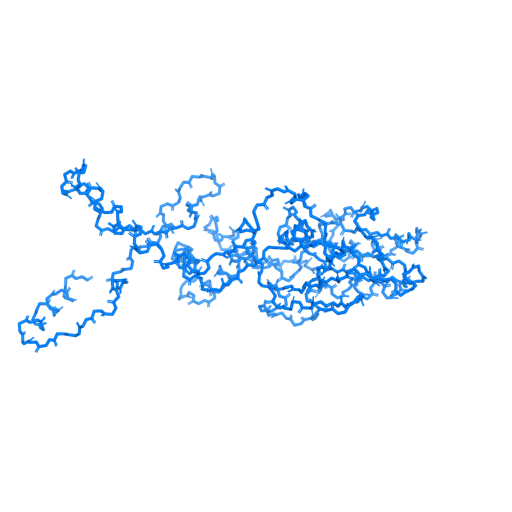
ATOM 705 O O . TYR A 1 91 ? -2.210 2.949 -7.469 1.00 96.81 91 TYR A O 1
ATOM 713 N N . ASP A 1 92 ? -0.233 2.929 -8.550 1.00 97.56 92 ASP A N 1
ATOM 714 C CA . ASP A 1 92 ? -0.781 2.708 -9.874 1.00 97.56 92 ASP A CA 1
ATOM 715 C C . ASP A 1 92 ? -0.280 1.361 -10.410 1.00 97.56 92 ASP A C 1
ATOM 717 O O . ASP A 1 92 ? 0.882 0.986 -10.220 1.00 97.56 92 ASP A O 1
ATOM 721 N N . ALA A 1 93 ? -1.170 0.621 -11.069 1.00 97.75 93 ALA A N 1
ATOM 722 C CA . ALA A 1 93 ? -0.862 -0.645 -11.721 1.00 97.75 93 ALA A CA 1
ATOM 723 C C . ALA A 1 93 ? -1.218 -0.562 -13.207 1.00 97.75 93 ALA A C 1
ATOM 725 O O . ALA A 1 93 ? -2.333 -0.198 -13.576 1.00 97.75 93 ALA A O 1
ATOM 726 N N . THR A 1 94 ? -0.281 -0.933 -14.073 1.00 97.88 94 THR A N 1
ATOM 727 C CA . THR A 1 94 ? -0.502 -1.026 -15.517 1.00 97.88 94 THR A CA 1
ATOM 728 C C . THR A 1 94 ? -0.423 -2.481 -15.948 1.00 97.88 94 THR A C 1
ATOM 730 O O . THR A 1 94 ? 0.576 -3.157 -15.714 1.00 97.88 94 THR A O 1
ATOM 733 N N . LEU A 1 95 ? -1.491 -2.968 -16.574 1.00 97.31 95 LEU A N 1
ATOM 734 C CA . LEU A 1 95 ? -1.629 -4.335 -17.058 1.00 97.31 95 LEU A CA 1
ATOM 735 C C . LEU A 1 95 ? -1.451 -4.332 -18.572 1.00 97.31 95 LEU A C 1
ATOM 737 O O . LEU A 1 95 ? -2.219 -3.681 -19.281 1.00 97.31 95 LEU A O 1
ATOM 741 N N . TYR A 1 96 ? -0.469 -5.069 -19.078 1.00 97.19 96 TYR A N 1
ATOM 742 C CA . TYR A 1 96 ? -0.151 -5.083 -20.502 1.00 97.19 96 TYR A CA 1
ATOM 743 C C . TYR A 1 96 ? -0.649 -6.356 -21.166 1.00 97.19 96 TYR A C 1
ATOM 745 O O . TYR A 1 96 ? -0.321 -7.464 -20.746 1.00 97.19 96 TYR A O 1
ATOM 753 N N . LYS A 1 97 ? -1.414 -6.207 -22.245 1.00 96.81 97 LYS A N 1
ATOM 754 C CA . LYS A 1 97 ? -1.841 -7.334 -23.072 1.00 96.81 97 LYS A CA 1
ATOM 755 C C . LYS A 1 97 ? -0.668 -7.878 -23.895 1.00 96.81 97 LYS A C 1
ATOM 757 O O . LYS A 1 97 ? 0.228 -7.130 -24.284 1.00 96.81 97 LYS A O 1
ATOM 762 N N . THR A 1 98 ? -0.699 -9.170 -24.222 1.00 95.94 98 THR A N 1
ATOM 763 C CA . THR A 1 98 ? 0.223 -9.797 -25.189 1.00 95.94 98 THR A CA 1
ATOM 764 C C . THR A 1 98 ? 0.358 -8.979 -26.476 1.00 95.94 98 THR A C 1
ATOM 766 O O . THR A 1 98 ? -0.620 -8.409 -26.967 1.00 95.94 98 THR A O 1
ATOM 769 N N . GLY A 1 99 ? 1.568 -8.949 -27.040 1.00 94.44 99 GLY A N 1
ATOM 770 C CA . GLY A 1 99 ? 1.920 -8.123 -28.203 1.00 94.44 99 GLY A CA 1
ATOM 771 C C . GLY A 1 99 ? 2.788 -6.906 -27.869 1.00 94.44 99 GLY A C 1
ATOM 772 O O . GLY A 1 99 ? 3.170 -6.181 -28.780 1.00 94.44 99 GLY A O 1
ATOM 773 N N . ILE A 1 100 ? 3.118 -6.691 -26.591 1.00 95.06 100 ILE A N 1
ATOM 774 C CA . ILE A 1 100 ? 4.201 -5.787 -26.183 1.00 95.06 100 ILE A CA 1
ATOM 775 C C . ILE A 1 100 ? 5.574 -6.453 -26.353 1.00 95.06 100 ILE A C 1
ATOM 777 O O . ILE A 1 100 ? 5.678 -7.680 -26.332 1.00 95.06 100 ILE A O 1
ATOM 781 N N . THR A 1 101 ? 6.628 -5.643 -26.434 1.00 95.38 101 THR A N 1
ATOM 782 C CA . THR A 1 101 ? 8.015 -6.098 -26.258 1.00 95.38 101 THR A CA 1
ATOM 783 C C . THR A 1 101 ? 8.385 -5.936 -24.782 1.00 95.38 101 THR A C 1
ATOM 785 O O . THR A 1 101 ? 8.585 -4.801 -24.347 1.00 95.38 101 THR A O 1
ATOM 788 N N . PRO A 1 102 ? 8.423 -7.009 -23.975 1.00 93.75 102 PRO A N 1
ATOM 789 C CA . PRO A 1 102 ? 8.707 -6.890 -22.551 1.00 93.75 102 PRO A CA 1
ATOM 790 C C . PRO A 1 102 ? 10.187 -6.580 -22.300 1.00 93.75 102 PRO A C 1
ATOM 792 O O . PRO A 1 102 ? 11.074 -7.130 -22.951 1.00 93.75 102 PRO A O 1
ATOM 795 N N . HIS A 1 103 ? 10.444 -5.737 -21.307 1.00 94.81 103 HIS A N 1
ATOM 796 C CA . HIS A 1 103 ? 11.749 -5.520 -20.700 1.00 94.81 103 HIS A CA 1
ATOM 797 C C . HIS A 1 103 ? 11.677 -6.018 -19.245 1.00 94.81 103 HIS A C 1
ATOM 799 O O . HIS A 1 103 ? 11.221 -5.279 -18.368 1.00 94.81 103 HIS A O 1
ATOM 805 N N . PRO A 1 104 ? 12.015 -7.295 -18.983 1.00 93.25 104 PRO A N 1
ATOM 806 C CA . PRO A 1 104 ? 11.856 -7.894 -17.663 1.00 93.25 104 PRO A CA 1
ATOM 807 C C . PRO A 1 104 ? 12.859 -7.314 -16.660 1.00 93.25 104 PRO A C 1
ATOM 809 O O . PRO A 1 104 ? 14.057 -7.246 -16.921 1.00 93.25 104 PRO A O 1
ATOM 812 N N . LEU A 1 105 ? 12.351 -6.924 -15.493 1.00 93.94 105 LEU A N 1
ATOM 813 C CA . LEU A 1 105 ? 13.102 -6.343 -14.375 1.00 93.94 105 LEU A CA 1
ATOM 814 C C . LEU A 1 105 ? 13.063 -7.220 -13.114 1.00 93.94 105 LEU A C 1
ATOM 816 O O . LEU A 1 105 ? 13.610 -6.843 -12.074 1.00 93.94 105 LEU A O 1
ATOM 820 N N . THR A 1 106 ? 12.411 -8.383 -13.189 1.00 85.81 106 THR A N 1
ATOM 821 C CA . THR A 1 106 ? 12.334 -9.357 -12.091 1.00 85.81 106 THR A CA 1
ATOM 822 C C . THR A 1 106 ? 13.710 -9.870 -11.681 1.00 85.81 106 THR A C 1
ATOM 824 O O . THR A 1 106 ? 13.973 -9.985 -10.490 1.00 85.81 106 THR A O 1
ATOM 827 N N . ASP A 1 107 ? 14.599 -10.093 -12.652 1.00 86.88 107 ASP A N 1
ATOM 828 C CA . ASP A 1 107 ? 15.924 -10.689 -12.431 1.00 86.88 107 ASP A CA 1
ATOM 829 C C . ASP A 1 107 ? 17.046 -9.641 -12.335 1.00 86.88 107 ASP A C 1
ATOM 831 O O . ASP A 1 107 ? 18.232 -9.971 -12.404 1.00 86.88 107 ASP A O 1
ATOM 835 N N . ALA A 1 108 ? 16.690 -8.357 -12.209 1.00 93.88 108 ALA A N 1
ATOM 836 C CA . ALA A 1 108 ? 17.672 -7.295 -12.042 1.00 93.88 108 ALA A CA 1
ATOM 837 C C . ALA A 1 108 ? 18.518 -7.554 -10.777 1.00 93.88 108 ALA A C 1
ATOM 839 O O . ALA A 1 108 ? 17.944 -7.829 -9.717 1.00 93.88 108 ALA A O 1
ATOM 840 N N . PRO A 1 109 ? 19.860 -7.431 -10.845 1.00 96.25 109 PRO A N 1
ATOM 841 C CA . PRO A 1 109 ? 20.722 -7.579 -9.679 1.00 96.25 109 PRO A CA 1
ATOM 842 C C . PRO A 1 109 ? 20.250 -6.708 -8.516 1.00 96.25 109 PRO A C 1
ATOM 844 O O . PRO A 1 109 ? 19.937 -5.529 -8.694 1.00 96.25 109 PRO A O 1
ATOM 847 N N . THR A 1 110 ? 20.199 -7.293 -7.322 1.00 96.06 110 THR A N 1
ATOM 848 C CA . THR A 1 110 ? 19.675 -6.628 -6.128 1.00 96.06 110 THR A CA 1
ATOM 849 C C . THR A 1 110 ? 20.798 -6.072 -5.263 1.00 96.06 110 THR A C 1
ATOM 851 O O . THR A 1 110 ? 21.775 -6.771 -4.989 1.00 96.06 110 THR A O 1
ATOM 854 N N . ARG A 1 111 ? 20.624 -4.851 -4.759 1.00 95.56 111 ARG A N 1
ATOM 855 C CA . ARG A 1 111 ? 21.490 -4.220 -3.760 1.00 95.56 111 ARG A CA 1
ATOM 856 C C . ARG A 1 111 ? 20.643 -3.748 -2.572 1.00 95.56 111 ARG A C 1
ATOM 858 O O . ARG A 1 111 ? 19.747 -2.933 -2.775 1.00 95.56 111 ARG A O 1
ATOM 865 N N . PRO A 1 112 ? 20.919 -4.190 -1.339 1.00 95.38 112 PRO A N 1
ATOM 866 C CA . PRO A 1 112 ? 20.257 -3.639 -0.162 1.00 95.38 112 PRO A CA 1
ATOM 867 C C . PRO A 1 112 ? 20.591 -2.155 0.014 1.00 95.38 112 PRO A C 1
ATOM 869 O O . PRO A 1 112 ? 21.727 -1.743 -0.231 1.00 95.38 112 PRO A O 1
ATOM 872 N N . TRP A 1 113 ? 19.627 -1.357 0.470 1.00 94.06 113 TRP A N 1
ATOM 873 C CA . TRP A 1 113 ? 19.903 0.002 0.932 1.00 94.06 113 TRP A CA 1
ATOM 874 C C . TRP A 1 113 ? 20.804 -0.020 2.175 1.00 94.06 113 TRP A C 1
ATOM 876 O O . TRP A 1 113 ? 20.562 -0.794 3.104 1.00 94.06 113 TRP A O 1
ATOM 886 N N . ALA A 1 114 ? 21.827 0.838 2.203 1.00 88.31 114 ALA A N 1
ATOM 887 C CA . ALA A 1 114 ? 22.733 0.983 3.341 1.00 88.31 114 ALA A CA 1
ATOM 888 C C . ALA A 1 114 ? 22.006 1.672 4.510 1.00 88.31 114 ALA A C 1
ATOM 890 O O . ALA A 1 114 ? 21.914 2.896 4.568 1.00 88.31 114 ALA A O 1
ATOM 891 N N . ARG A 1 115 ? 21.416 0.873 5.411 1.00 81.25 115 ARG A N 1
ATOM 892 C CA . ARG A 1 115 ? 20.638 1.358 6.570 1.00 81.25 115 ARG A CA 1
ATOM 893 C C . ARG A 1 115 ? 21.505 1.866 7.728 1.00 81.25 115 ARG A C 1
ATOM 895 O O . ARG A 1 115 ? 20.981 2.478 8.649 1.00 81.25 115 ARG A O 1
ATOM 902 N N . ASP A 1 116 ? 22.799 1.574 7.698 1.00 83.38 116 ASP A N 1
ATOM 903 C CA . ASP A 1 116 ? 23.811 2.060 8.637 1.00 83.38 116 ASP A CA 1
ATOM 904 C C . ASP A 1 116 ? 24.208 3.521 8.383 1.00 83.38 116 ASP A C 1
ATOM 906 O O . ASP A 1 116 ? 24.717 4.191 9.281 1.00 83.38 116 ASP A O 1
ATOM 910 N N . LEU A 1 117 ? 23.942 4.024 7.177 1.00 81.06 117 LEU A N 1
ATOM 911 C CA . LEU A 1 117 ? 24.144 5.415 6.804 1.00 81.06 117 LEU A CA 1
ATOM 912 C C . LEU A 1 117 ? 22.868 6.227 7.023 1.00 81.06 117 LEU A C 1
ATOM 914 O O . LEU A 1 117 ? 21.749 5.724 6.886 1.00 81.06 117 LEU A O 1
ATOM 918 N N . ASP A 1 118 ? 23.030 7.523 7.295 1.00 85.31 118 ASP A N 1
ATOM 919 C CA . ASP A 1 118 ? 21.902 8.437 7.175 1.00 85.31 118 ASP A CA 1
ATOM 920 C C . ASP A 1 118 ? 21.396 8.493 5.720 1.00 85.31 118 ASP A C 1
ATOM 922 O O . ASP A 1 118 ? 22.084 8.129 4.761 1.00 85.31 118 ASP A O 1
ATOM 926 N N . ALA A 1 119 ? 20.160 8.959 5.556 1.00 82.75 119 ALA A N 1
ATOM 927 C CA . ALA A 1 119 ? 19.478 9.029 4.270 1.00 82.75 119 ALA A CA 1
ATOM 928 C C . ALA A 1 119 ? 20.277 9.757 3.169 1.00 82.75 119 ALA A C 1
ATOM 930 O O . ALA A 1 119 ? 20.243 9.351 2.005 1.00 82.75 119 ALA A O 1
ATOM 931 N N . VAL A 1 120 ? 20.986 10.833 3.522 1.00 85.38 120 VAL A N 1
ATOM 932 C CA . VAL A 1 120 ? 21.737 11.665 2.573 1.00 85.38 120 VAL A CA 1
ATOM 933 C C . VAL A 1 120 ? 23.024 10.957 2.161 1.00 85.38 120 VAL A C 1
ATOM 935 O O . VAL A 1 120 ? 23.336 10.890 0.969 1.00 85.38 120 VAL A O 1
ATOM 938 N N . ALA A 1 121 ? 23.738 10.381 3.127 1.00 89.69 121 ALA A N 1
ATOM 939 C CA . ALA A 1 121 ? 24.937 9.589 2.893 1.00 89.69 121 ALA A CA 1
ATOM 940 C C . ALA A 1 121 ? 24.636 8.334 2.057 1.00 89.69 121 ALA A C 1
ATOM 942 O O . ALA A 1 121 ? 25.365 8.055 1.105 1.00 89.69 121 ALA A O 1
ATOM 943 N N . GLY A 1 122 ? 23.528 7.635 2.327 1.00 91.19 122 GLY A N 1
ATOM 944 C CA . GLY A 1 122 ? 23.091 6.484 1.529 1.00 91.19 122 GLY A CA 1
ATOM 945 C C . GLY A 1 122 ? 22.799 6.844 0.066 1.00 91.19 122 GLY A C 1
ATOM 946 O O . GLY A 1 122 ? 23.169 6.105 -0.849 1.00 91.19 122 GLY A O 1
ATOM 947 N N . LEU A 1 123 ? 22.201 8.015 -0.186 1.00 92.50 123 LEU A N 1
ATOM 948 C CA . LEU A 1 123 ? 21.957 8.495 -1.551 1.00 92.50 123 LEU A CA 1
ATOM 949 C C . LEU A 1 123 ? 23.259 8.866 -2.272 1.00 92.50 123 LEU A C 1
ATOM 951 O O . LEU A 1 123 ? 23.414 8.558 -3.455 1.00 92.50 123 LEU A O 1
ATOM 955 N N . ALA A 1 124 ? 24.194 9.515 -1.575 1.00 92.88 124 ALA A N 1
ATOM 956 C CA . ALA A 1 124 ? 25.502 9.862 -2.127 1.00 92.88 124 ALA A CA 1
ATOM 957 C C . ALA A 1 124 ? 26.330 8.614 -2.475 1.00 92.88 124 ALA A C 1
ATOM 959 O O . ALA A 1 124 ? 26.935 8.563 -3.546 1.00 92.88 124 ALA A O 1
ATOM 960 N N . ASP A 1 125 ? 26.298 7.592 -1.618 1.00 94.38 125 ASP A N 1
ATOM 961 C CA . ASP A 1 125 ? 26.926 6.297 -1.876 1.00 94.38 125 ASP A CA 1
ATOM 962 C C . ASP A 1 125 ? 26.324 5.609 -3.114 1.00 94.38 125 ASP A C 1
ATOM 964 O O . ASP A 1 125 ? 27.060 5.191 -4.011 1.00 94.38 125 ASP A O 1
ATOM 968 N N . LEU A 1 126 ? 24.989 5.556 -3.227 1.00 95.31 126 LEU A N 1
ATOM 969 C CA . LEU A 1 126 ? 24.337 4.999 -4.413 1.00 95.31 126 LEU A CA 1
ATOM 970 C C . LEU A 1 126 ? 24.718 5.768 -5.686 1.00 95.31 126 LEU A C 1
ATOM 972 O O . LEU A 1 126 ? 24.986 5.143 -6.715 1.00 95.31 126 LEU A O 1
ATOM 976 N N . ARG A 1 127 ? 24.774 7.105 -5.622 1.00 96.06 127 ARG A N 1
ATOM 977 C CA . ARG A 1 127 ? 25.198 7.952 -6.745 1.00 96.06 127 ARG A CA 1
ATOM 978 C C . ARG A 1 127 ? 26.610 7.604 -7.204 1.00 96.06 127 ARG A C 1
ATOM 980 O O . ARG A 1 127 ? 26.829 7.354 -8.388 1.00 96.06 127 ARG A O 1
ATOM 987 N N . GLU A 1 128 ? 27.560 7.547 -6.278 1.00 95.94 128 GLU A N 1
ATOM 988 C CA . GLU A 1 128 ? 28.949 7.222 -6.598 1.00 95.94 128 GLU A CA 1
ATOM 989 C C . GLU A 1 128 ? 29.089 5.804 -7.167 1.00 95.94 128 GLU A C 1
ATOM 991 O O . GLU A 1 128 ? 29.804 5.576 -8.147 1.00 95.94 128 GLU A O 1
ATOM 996 N N . TRP A 1 129 ? 28.349 4.849 -6.606 1.00 96.06 129 TRP A N 1
ATOM 997 C CA . TRP A 1 129 ? 28.336 3.477 -7.092 1.00 96.06 129 TRP A CA 1
ATOM 998 C C . TRP A 1 129 ? 27.799 3.380 -8.531 1.00 96.06 129 TRP A C 1
ATOM 1000 O O . TRP A 1 129 ? 28.434 2.742 -9.373 1.00 96.06 129 TRP A O 1
ATOM 1010 N N . LEU A 1 130 ? 26.691 4.063 -8.856 1.00 96.69 130 LEU A N 1
ATOM 1011 C CA . LEU A 1 130 ? 26.117 4.081 -10.212 1.00 96.69 130 LEU A CA 1
ATOM 1012 C C . LEU A 1 130 ? 27.065 4.709 -11.237 1.00 96.69 130 LEU A C 1
ATOM 1014 O O . LEU A 1 130 ? 27.137 4.236 -12.376 1.00 96.69 130 LEU A O 1
ATOM 1018 N N . ARG A 1 131 ? 27.800 5.752 -10.835 1.00 96.00 131 ARG A N 1
ATOM 1019 C CA . ARG A 1 131 ? 28.821 6.408 -11.660 1.00 96.00 131 ARG A CA 1
ATOM 1020 C C . ARG A 1 131 ? 29.969 5.461 -12.008 1.00 96.00 131 ARG A C 1
ATOM 1022 O O . ARG A 1 131 ? 30.454 5.493 -13.136 1.00 96.00 131 ARG A O 1
ATOM 1029 N N . ARG A 1 132 ? 30.384 4.624 -11.054 1.00 97.12 132 ARG A N 1
ATOM 1030 C CA . ARG A 1 132 ? 31.526 3.711 -11.187 1.00 97.12 132 ARG A CA 1
ATOM 1031 C C . ARG A 1 132 ? 31.186 2.412 -11.920 1.00 97.12 132 ARG A C 1
ATOM 1033 O O . ARG A 1 132 ? 31.930 2.019 -12.807 1.00 97.12 132 ARG A O 1
ATOM 1040 N N . GLU A 1 133 ? 30.091 1.753 -11.546 1.00 96.81 133 GLU A N 1
ATOM 1041 C CA . GLU A 1 133 ? 29.762 0.397 -12.021 1.00 96.81 133 GLU A CA 1
ATOM 1042 C C . GLU A 1 133 ? 28.915 0.389 -13.294 1.00 96.81 133 GLU A C 1
ATOM 1044 O O . GLU A 1 133 ? 29.001 -0.549 -14.083 1.00 96.81 133 GLU A O 1
ATOM 1049 N N . ARG A 1 134 ? 28.092 1.429 -13.503 1.00 95.69 134 ARG A N 1
ATOM 1050 C CA . ARG A 1 134 ? 27.228 1.591 -14.687 1.00 95.69 134 ARG A CA 1
ATOM 1051 C C . ARG A 1 134 ? 26.466 0.298 -15.073 1.00 95.69 134 ARG A C 1
ATOM 1053 O O . ARG A 1 134 ? 26.577 -0.145 -16.219 1.00 95.69 134 ARG A O 1
ATOM 1060 N N . PRO A 1 135 ? 25.722 -0.344 -14.149 1.00 96.56 135 PRO A N 1
ATOM 1061 C CA . PRO A 1 135 ? 25.051 -1.606 -14.457 1.00 96.56 135 PRO A CA 1
ATOM 1062 C C . PRO A 1 135 ? 23.962 -1.428 -15.522 1.00 96.56 135 PRO A C 1
ATOM 1064 O O . PRO A 1 135 ? 23.337 -0.381 -15.610 1.00 96.56 135 PRO A O 1
ATOM 1067 N N . ALA A 1 136 ? 23.653 -2.480 -16.282 1.00 95.19 136 ALA A N 1
ATOM 1068 C CA . ALA A 1 136 ? 22.534 -2.439 -17.231 1.00 95.19 136 ALA A CA 1
ATOM 1069 C C . ALA A 1 136 ? 21.166 -2.309 -16.528 1.00 95.19 136 ALA A C 1
ATOM 1071 O O . ALA A 1 136 ? 20.262 -1.653 -17.046 1.00 95.19 136 ALA A O 1
ATOM 1072 N N . ALA A 1 137 ? 21.023 -2.929 -15.354 1.00 96.38 137 ALA A N 1
ATOM 1073 C CA . ALA A 1 137 ? 19.871 -2.801 -14.471 1.00 96.38 137 ALA A CA 1
ATOM 1074 C C . ALA A 1 137 ? 20.281 -3.043 -13.008 1.00 96.38 137 ALA A C 1
ATOM 1076 O O . ALA A 1 137 ? 21.240 -3.769 -12.743 1.00 96.38 137 ALA A O 1
ATOM 1077 N N . LEU A 1 138 ? 19.550 -2.449 -12.066 1.00 97.69 138 LEU A N 1
ATOM 1078 C CA . LEU A 1 138 ? 19.755 -2.586 -10.625 1.00 97.69 138 LEU A CA 1
ATOM 1079 C C . LEU A 1 138 ? 18.421 -2.437 -9.892 1.00 97.69 138 LEU A C 1
ATOM 1081 O O . LEU A 1 138 ? 17.688 -1.484 -10.140 1.00 97.69 138 LEU A O 1
ATOM 1085 N N . ARG A 1 139 ? 18.146 -3.312 -8.926 1.00 97.88 139 ARG A N 1
ATOM 1086 C CA . ARG A 1 139 ? 17.106 -3.100 -7.917 1.00 97.88 139 ARG A CA 1
ATOM 1087 C C . ARG A 1 139 ? 17.758 -2.753 -6.587 1.00 97.88 139 ARG A C 1
ATOM 1089 O O . ARG A 1 139 ? 18.465 -3.573 -6.010 1.00 97.88 139 ARG A O 1
ATOM 1096 N N . VAL A 1 140 ? 17.490 -1.564 -6.075 1.00 97.50 140 VAL A N 1
ATOM 1097 C CA . VAL A 1 140 ? 17.864 -1.171 -4.720 1.00 97.50 140 VAL A CA 1
ATOM 1098 C C . VAL A 1 140 ? 16.697 -1.480 -3.792 1.00 97.50 140 VAL A C 1
ATOM 1100 O O . VAL A 1 140 ? 15.607 -0.947 -3.993 1.00 97.50 140 VAL A O 1
ATOM 1103 N N . THR A 1 141 ? 16.901 -2.361 -2.816 1.00 96.00 141 THR A N 1
ATOM 1104 C CA . THR A 1 141 ? 15.815 -2.906 -1.987 1.00 96.00 141 THR A CA 1
ATOM 1105 C C . THR A 1 141 ? 15.791 -2.326 -0.582 1.00 96.00 141 THR A C 1
ATOM 1107 O O . THR A 1 141 ? 16.845 -2.128 0.028 1.00 96.00 141 THR A O 1
ATOM 1110 N N . GLY A 1 142 ? 14.592 -2.169 -0.023 1.00 93.25 142 GLY A N 1
ATOM 1111 C CA . GLY A 1 142 ? 14.413 -1.873 1.401 1.00 93.25 142 GLY A CA 1
ATOM 1112 C C . GLY A 1 142 ? 14.793 -0.444 1.795 1.00 93.25 142 GLY A C 1
ATOM 1113 O O . GLY A 1 142 ? 15.282 -0.231 2.909 1.00 93.25 142 GLY A O 1
ATOM 1114 N N . ILE A 1 143 ? 14.582 0.514 0.887 1.00 93.69 143 ILE A N 1
ATOM 1115 C CA . ILE A 1 143 ? 14.786 1.948 1.115 1.00 93.69 143 ILE A CA 1
ATOM 1116 C C . ILE A 1 143 ? 13.648 2.462 2.009 1.00 93.69 143 ILE A C 1
ATOM 1118 O O . ILE A 1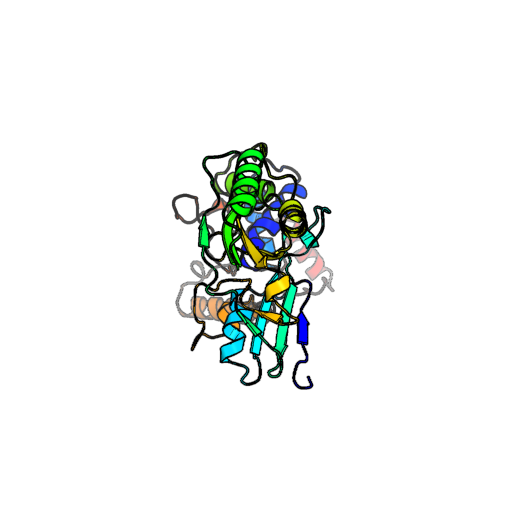 143 ? 12.488 2.315 1.622 1.00 93.69 143 ILE A O 1
ATOM 1122 N N . PRO A 1 144 ? 13.924 3.089 3.167 1.00 91.12 144 PRO A N 1
ATOM 1123 C CA . PRO A 1 144 ? 12.877 3.658 4.014 1.00 91.12 144 PRO A CA 1
ATOM 1124 C C . PRO A 1 144 ? 11.995 4.645 3.245 1.00 91.12 144 PRO A C 1
ATOM 1126 O O . PRO A 1 144 ? 12.507 5.541 2.571 1.00 91.12 144 PRO A O 1
ATOM 1129 N N . ASN A 1 145 ? 10.673 4.508 3.348 1.00 91.56 145 ASN A N 1
ATOM 1130 C CA . ASN A 1 145 ? 9.742 5.407 2.679 1.00 91.56 145 ASN A CA 1
ATOM 1131 C C . ASN A 1 145 ? 9.544 6.690 3.510 1.00 91.56 145 ASN A C 1
ATOM 1133 O O . ASN A 1 145 ? 8.796 6.671 4.496 1.00 91.56 145 ASN A O 1
ATOM 1137 N N . PRO A 1 146 ? 10.121 7.843 3.112 1.00 88.88 146 PRO A N 1
ATOM 1138 C CA . PRO A 1 146 ? 9.992 9.078 3.887 1.00 88.88 146 PRO A CA 1
ATOM 1139 C C . PRO A 1 146 ? 8.544 9.573 3.960 1.00 88.88 146 PRO A C 1
ATOM 1141 O O . PRO A 1 146 ? 8.193 10.321 4.868 1.00 88.88 146 PRO A O 1
ATOM 1144 N N . ARG A 1 147 ? 7.684 9.136 3.028 1.00 89.56 147 ARG A N 1
ATOM 1145 C CA . ARG A 1 147 ? 6.265 9.500 3.003 1.00 89.56 147 ARG A CA 1
ATOM 1146 C C . ARG A 1 147 ? 5.476 8.877 4.157 1.00 89.56 147 ARG A C 1
ATOM 1148 O O . ARG A 1 147 ? 4.459 9.448 4.532 1.00 89.56 147 ARG A O 1
ATOM 1155 N N . LEU A 1 148 ? 5.940 7.744 4.697 1.00 89.38 148 LEU A N 1
ATOM 1156 C CA . LEU A 1 148 ? 5.247 6.962 5.727 1.00 89.38 148 LEU A CA 1
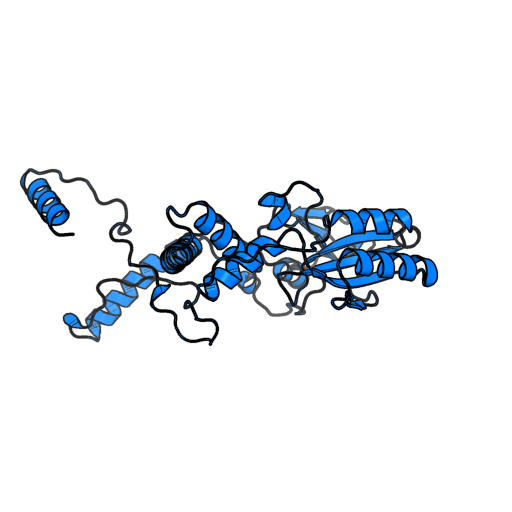ATOM 1157 C C . LEU A 1 148 ? 5.944 6.991 7.092 1.00 89.38 148 LEU A C 1
ATOM 1159 O O . LEU A 1 148 ? 5.324 6.610 8.082 1.00 89.38 148 LEU A O 1
ATOM 1163 N N . ALA A 1 149 ? 7.200 7.446 7.168 1.00 84.94 149 ALA A N 1
ATOM 1164 C CA . ALA A 1 149 ? 8.023 7.371 8.378 1.00 84.94 149 ALA A CA 1
ATOM 1165 C C . ALA A 1 149 ? 7.306 7.893 9.638 1.00 84.94 149 ALA A C 1
ATOM 1167 O O . ALA A 1 149 ? 7.278 7.213 10.660 1.00 84.94 149 ALA A O 1
ATOM 1168 N N . GLY A 1 150 ? 6.663 9.063 9.555 1.00 85.12 150 GLY A N 1
ATOM 1169 C CA . GLY A 1 150 ? 5.939 9.633 10.695 1.00 85.12 150 GLY A CA 1
ATOM 1170 C C . GLY A 1 150 ? 4.665 8.891 11.076 1.00 85.12 150 GLY A C 1
ATOM 1171 O O . GLY A 1 150 ? 4.391 8.712 12.257 1.00 85.12 150 GLY A O 1
ATOM 1172 N N . GLU A 1 151 ? 3.898 8.419 10.098 1.00 88.69 151 GLU A N 1
ATOM 1173 C CA . GLU A 1 151 ? 2.630 7.727 10.357 1.00 88.69 151 GLU A CA 1
ATOM 1174 C C . GLU A 1 151 ? 2.867 6.308 10.885 1.00 88.69 151 GLU A C 1
ATOM 1176 O O . GLU A 1 151 ? 2.105 5.805 11.708 1.00 88.69 151 GLU A O 1
ATOM 1181 N N . LEU A 1 152 ? 3.966 5.679 10.471 1.00 87.50 152 LEU A N 1
ATOM 1182 C CA . LEU A 1 152 ? 4.412 4.402 11.012 1.00 87.50 152 LEU A CA 1
ATOM 1183 C C . LEU A 1 152 ? 4.963 4.535 12.424 1.00 87.50 152 LEU A C 1
ATOM 1185 O O . LEU A 1 152 ? 4.606 3.727 13.278 1.00 87.50 152 LEU A O 1
ATOM 1189 N N . ALA A 1 153 ? 5.768 5.565 12.687 1.00 86.44 153 ALA A N 1
ATOM 1190 C CA . ALA A 1 153 ? 6.264 5.838 14.027 1.00 86.44 153 ALA A CA 1
ATOM 1191 C C . ALA A 1 153 ? 5.114 6.170 14.995 1.00 86.44 153 ALA A C 1
ATOM 1193 O O . ALA A 1 153 ? 5.088 5.677 16.119 1.00 86.44 153 ALA A O 1
ATOM 1194 N N . LEU A 1 154 ? 4.109 6.922 14.531 1.00 88.69 154 LEU A N 1
ATOM 1195 C CA . LEU A 1 154 ? 2.857 7.142 15.255 1.00 88.69 154 LEU A CA 1
ATOM 1196 C C . LEU A 1 154 ? 2.122 5.824 15.524 1.00 88.69 154 LEU A C 1
ATOM 1198 O O . LEU A 1 154 ? 1.735 5.567 16.659 1.00 88.69 154 LEU A O 1
ATOM 1202 N N . ARG A 1 155 ? 1.931 4.979 14.502 1.00 88.50 155 ARG A N 1
ATOM 1203 C CA . ARG A 1 155 ? 1.271 3.675 14.667 1.00 88.50 155 ARG A CA 1
ATOM 1204 C C . ARG A 1 155 ? 1.989 2.818 15.707 1.00 88.50 155 ARG A C 1
ATOM 1206 O O . ARG A 1 155 ? 1.330 2.231 16.557 1.00 88.50 155 ARG A O 1
ATOM 1213 N N . GLN A 1 156 ? 3.316 2.755 15.642 1.00 86.50 156 GLN A N 1
ATOM 1214 C CA . GLN A 1 156 ? 4.120 2.002 16.597 1.00 86.50 156 GLN A CA 1
ATOM 1215 C C . GLN A 1 156 ? 3.970 2.559 18.016 1.00 86.50 156 GLN A C 1
ATOM 1217 O O . GLN A 1 156 ? 3.715 1.794 18.940 1.00 86.50 156 GLN A O 1
ATOM 1222 N N . ALA A 1 157 ? 4.041 3.880 18.182 1.00 87.81 157 ALA A N 1
ATOM 1223 C CA . ALA A 1 157 ? 3.848 4.519 19.478 1.00 87.81 157 ALA A CA 1
ATOM 1224 C C . ALA A 1 157 ? 2.457 4.224 20.063 1.00 87.81 157 ALA A C 1
ATOM 1226 O O . ALA A 1 157 ? 2.348 3.880 21.236 1.00 87.81 157 ALA A O 1
ATOM 1227 N N . LEU A 1 158 ? 1.402 4.253 19.238 1.00 86.62 158 LEU A N 1
ATOM 1228 C CA . LEU A 1 158 ? 0.064 3.828 19.659 1.00 86.62 158 LEU A CA 1
ATOM 1229 C C . LEU A 1 158 ? 0.061 2.366 20.119 1.00 86.62 158 LEU A C 1
ATOM 1231 O O . LEU A 1 158 ? -0.460 2.073 21.192 1.00 86.62 158 LEU A O 1
ATOM 1235 N N . ASP A 1 159 ? 0.647 1.455 19.339 1.00 83.12 159 ASP A N 1
ATOM 1236 C CA . ASP A 1 159 ? 0.718 0.027 19.676 1.00 83.12 159 ASP A CA 1
ATOM 1237 C C . ASP A 1 159 ? 1.488 -0.224 20.997 1.00 83.12 159 ASP A C 1
ATOM 1239 O O . ASP A 1 159 ? 1.171 -1.168 21.726 1.00 83.12 159 ASP A O 1
ATOM 1243 N N . GLU A 1 160 ? 2.448 0.641 21.335 1.00 84.81 160 GLU A N 1
ATOM 1244 C CA . GLU A 1 160 ? 3.242 0.614 22.573 1.00 84.81 160 GLU A CA 1
ATOM 1245 C C . GLU A 1 160 ? 2.614 1.408 23.737 1.00 84.81 160 GLU A C 1
ATOM 1247 O O . GLU A 1 160 ? 3.077 1.302 24.873 1.00 84.81 160 GLU A O 1
ATOM 1252 N N . GLY A 1 161 ? 1.553 2.185 23.490 1.00 81.19 161 GLY A N 1
ATOM 1253 C CA . GLY A 1 161 ? 0.970 3.102 24.477 1.00 81.19 161 GLY A CA 1
ATOM 1254 C C . GLY A 1 161 ? 1.876 4.294 24.819 1.00 81.19 161 GLY A C 1
ATOM 1255 O O . GLY A 1 161 ? 1.760 4.870 25.900 1.00 81.19 161 GLY A O 1
ATOM 1256 N N . ALA A 1 162 ? 2.791 4.644 23.918 1.00 80.88 162 ALA A N 1
ATOM 1257 C CA . ALA A 1 162 ? 3.752 5.728 24.050 1.00 80.88 162 ALA A CA 1
ATOM 1258 C C . ALA A 1 162 ? 3.322 6.963 23.230 1.00 80.88 162 ALA A C 1
ATOM 1260 O O . ALA A 1 162 ? 2.558 6.842 22.267 1.00 80.88 162 ALA A O 1
ATOM 1261 N N . PRO A 1 163 ? 3.808 8.171 23.572 1.00 70.06 163 PRO A N 1
ATOM 1262 C CA . PRO A 1 163 ? 3.636 9.335 22.710 1.00 70.06 163 PRO A CA 1
ATOM 1263 C C . PRO A 1 163 ? 4.405 9.155 21.387 1.00 70.06 163 PRO A C 1
ATOM 1265 O O . PRO A 1 163 ? 5.468 8.527 21.379 1.00 70.06 163 PRO A O 1
ATOM 1268 N N . PRO A 1 164 ? 3.913 9.717 20.265 1.00 66.25 164 PRO A N 1
ATOM 1269 C CA . PRO A 1 164 ? 4.584 9.595 18.976 1.00 66.25 164 PRO A CA 1
ATOM 1270 C C . PRO A 1 164 ? 5.979 10.237 19.018 1.00 66.25 164 PRO A C 1
ATOM 1272 O O . PRO A 1 164 ? 6.118 11.367 19.496 1.00 66.25 164 PRO A O 1
ATOM 1275 N N . PRO A 1 165 ? 7.021 9.556 18.514 1.00 71.06 165 PRO A N 1
ATOM 1276 C CA . PRO A 1 165 ? 8.366 10.112 18.492 1.00 71.06 165 PRO A CA 1
ATOM 1277 C C . PRO A 1 165 ? 8.488 11.224 17.440 1.00 71.06 165 PRO A C 1
ATOM 1279 O O . PRO A 1 165 ? 7.762 11.259 16.443 1.00 71.06 165 PRO A O 1
ATOM 1282 N N . ALA A 1 166 ? 9.455 12.124 17.634 1.00 65.88 166 ALA A N 1
ATOM 1283 C CA . ALA A 1 166 ? 9.832 13.088 16.606 1.00 65.88 166 ALA A CA 1
ATOM 1284 C C . ALA A 1 166 ? 10.505 12.361 15.428 1.00 65.88 166 ALA A C 1
ATOM 1286 O O . ALA A 1 166 ? 11.454 11.603 15.621 1.00 65.88 166 ALA A O 1
ATOM 1287 N N . VAL A 1 167 ? 10.038 12.611 14.203 1.00 62.09 167 VAL A N 1
ATOM 1288 C CA . VAL A 1 167 ? 10.661 12.065 12.989 1.00 62.09 167 VAL A CA 1
ATOM 1289 C C . VAL A 1 167 ? 11.920 12.870 12.681 1.00 62.09 167 VAL A C 1
ATOM 1291 O O . VAL A 1 167 ? 11.833 14.054 12.360 1.00 62.09 167 VAL A O 1
ATOM 1294 N N . THR A 1 168 ? 13.091 12.245 12.760 1.00 54.47 168 THR A N 1
ATOM 1295 C CA . THR A 1 168 ? 14.380 12.874 12.441 1.00 54.47 168 THR A CA 1
ATOM 1296 C C . THR A 1 168 ? 15.050 12.171 11.256 1.00 54.47 168 THR A C 1
ATOM 1298 O O . THR A 1 168 ? 14.926 10.963 11.084 1.00 54.47 168 THR A O 1
ATOM 1301 N N . GLY A 1 169 ? 15.751 12.933 10.405 1.00 54.44 169 GLY A N 1
ATOM 1302 C CA . GLY A 1 169 ? 16.691 12.379 9.415 1.00 54.44 169 GLY A CA 1
ATOM 1303 C C . GLY A 1 169 ? 16.102 11.679 8.178 1.00 54.44 169 GLY A C 1
ATOM 1304 O O . GLY A 1 169 ? 16.788 10.859 7.574 1.00 54.44 169 GLY A O 1
ATOM 1305 N N . ALA A 1 170 ? 14.860 11.973 7.780 1.00 64.38 170 ALA A N 1
ATOM 1306 C CA . ALA A 1 170 ? 14.243 11.351 6.603 1.00 64.38 170 ALA A CA 1
ATOM 1307 C C . ALA A 1 170 ? 14.818 11.870 5.266 1.00 64.38 170 ALA A C 1
ATOM 1309 O O . ALA A 1 170 ? 15.237 13.023 5.155 1.00 64.38 170 ALA A O 1
ATOM 1310 N N . LEU A 1 171 ? 14.772 11.028 4.223 1.00 66.12 171 LEU A N 1
ATOM 1311 C CA . LEU A 1 171 ? 14.966 11.458 2.832 1.00 66.12 171 LEU A CA 1
ATOM 1312 C C . LEU A 1 171 ? 14.005 12.621 2.495 1.00 66.12 171 LEU A C 1
ATOM 1314 O O . LEU A 1 171 ? 12.853 12.596 2.935 1.00 66.12 171 LEU A O 1
ATOM 1318 N N . PRO A 1 172 ? 14.411 13.596 1.658 1.00 71.12 172 PRO A N 1
ATOM 1319 C CA . PRO A 1 172 ? 13.545 14.714 1.265 1.00 71.12 172 PRO A CA 1
ATOM 1320 C C . PRO A 1 172 ? 12.311 14.265 0.457 1.00 71.12 172 PRO A C 1
ATOM 1322 O O . PRO A 1 172 ? 11.313 14.981 0.393 1.00 71.12 172 PRO A O 1
ATOM 1325 N N . GLY A 1 173 ? 12.352 13.070 -0.140 1.00 88.75 173 GLY A N 1
ATOM 1326 C CA . GLY A 1 173 ? 11.242 12.448 -0.854 1.00 88.75 173 GLY A CA 1
ATOM 1327 C C . GLY A 1 173 ? 11.709 11.274 -1.711 1.00 88.75 173 GLY A C 1
ATOM 1328 O O . GLY A 1 173 ? 12.886 10.928 -1.701 1.00 88.75 173 GLY A O 1
ATOM 1329 N N . LEU A 1 174 ? 10.789 10.673 -2.470 1.00 92.88 174 LEU A N 1
ATOM 1330 C CA . LEU A 1 174 ? 11.113 9.600 -3.423 1.00 92.88 174 LEU A CA 1
ATOM 1331 C C . LEU A 1 174 ? 11.550 10.128 -4.803 1.00 92.88 174 LEU A C 1
ATOM 1333 O O . LEU A 1 174 ? 12.174 9.394 -5.564 1.00 92.88 174 LEU A O 1
ATOM 1337 N N . GLU A 1 175 ? 11.277 11.401 -5.118 1.00 94.50 175 GLU A N 1
ATOM 1338 C CA . GLU A 1 175 ? 11.649 12.006 -6.411 1.00 94.50 175 GLU A CA 1
ATOM 1339 C C . GLU A 1 175 ? 13.162 12.055 -6.640 1.00 94.50 175 GLU A C 1
ATOM 1341 O O . GLU A 1 175 ? 13.606 11.928 -7.778 1.00 94.50 175 GLU A O 1
ATOM 1346 N N . VAL A 1 176 ? 13.958 12.102 -5.567 1.00 94.69 176 VAL A N 1
ATOM 1347 C CA . VAL A 1 176 ? 15.426 12.084 -5.653 1.00 94.69 176 VAL A CA 1
ATOM 1348 C C . VAL A 1 176 ? 15.975 10.858 -6.385 1.00 94.69 176 VAL A C 1
ATOM 1350 O O . VAL A 1 176 ? 17.043 10.929 -6.983 1.00 94.69 176 VAL A O 1
ATOM 1353 N N . PHE A 1 177 ? 15.256 9.730 -6.382 1.00 96.44 177 PHE A N 1
ATOM 1354 C CA . PHE A 1 177 ? 15.666 8.532 -7.117 1.00 96.44 177 PHE A CA 1
ATOM 1355 C C . PHE A 1 177 ? 15.363 8.632 -8.615 1.00 96.44 177 PHE A C 1
ATOM 1357 O O . PHE A 1 177 ? 16.110 8.094 -9.436 1.00 96.44 177 PHE A O 1
ATOM 1364 N N . HIS A 1 178 ? 14.287 9.330 -8.986 1.00 96.94 178 HIS A N 1
ATOM 1365 C CA . HIS A 1 178 ? 14.010 9.644 -10.386 1.00 96.94 178 HIS A CA 1
ATOM 1366 C C . HIS A 1 178 ? 15.055 10.627 -10.923 1.00 96.94 178 HIS A C 1
ATOM 1368 O O . HIS A 1 178 ? 15.633 10.362 -11.972 1.00 96.94 178 HIS A O 1
ATOM 1374 N N . GLU A 1 179 ? 15.369 11.679 -10.162 1.00 96.31 179 GLU A N 1
ATOM 1375 C CA . GLU A 1 179 ? 16.430 12.643 -10.487 1.00 96.31 179 GLU A CA 1
ATOM 1376 C C . GLU A 1 179 ? 17.793 11.952 -10.635 1.00 96.31 179 GLU A C 1
ATOM 1378 O O . GLU A 1 179 ? 18.489 12.154 -11.628 1.00 96.31 179 GLU A O 1
ATOM 1383 N N . LEU A 1 180 ? 18.151 11.070 -9.693 1.00 96.50 180 LEU A N 1
ATOM 1384 C CA . LEU A 1 180 ? 19.394 10.297 -9.748 1.00 96.50 180 LEU A CA 1
ATOM 1385 C C . LEU A 1 180 ? 19.470 9.403 -10.994 1.00 96.50 180 LEU A C 1
ATOM 1387 O O . LEU A 1 180 ? 20.526 9.290 -11.623 1.00 96.50 180 LEU A O 1
ATOM 1391 N N . GLY A 1 181 ? 18.359 8.752 -11.344 1.00 96.88 181 GLY A N 1
ATOM 1392 C CA . GLY A 1 181 ? 18.284 7.935 -12.548 1.00 96.88 181 GLY A CA 1
ATOM 1393 C C . GLY A 1 181 ? 18.432 8.770 -13.814 1.00 96.88 181 GLY A C 1
ATOM 1394 O O . GLY A 1 181 ? 19.218 8.406 -14.684 1.00 96.88 181 GLY A O 1
ATOM 1395 N N . GLU A 1 182 ? 17.747 9.910 -13.903 1.00 96.62 182 GLU A N 1
ATOM 1396 C CA . GLU A 1 182 ? 17.866 10.847 -15.025 1.00 96.62 182 GLU A CA 1
ATOM 1397 C C . GLU A 1 182 ? 19.299 11.368 -15.190 1.00 96.62 182 GLU A C 1
ATOM 1399 O O . GLU A 1 182 ? 19.831 11.308 -16.300 1.00 96.62 182 GLU A O 1
ATOM 1404 N N . GLU A 1 183 ? 19.958 11.758 -14.092 1.00 96.94 183 GLU A N 1
ATOM 1405 C CA . GLU A 1 183 ? 21.367 12.185 -14.050 1.00 96.94 183 GLU A CA 1
ATOM 1406 C C . GLU A 1 183 ? 22.307 11.146 -14.692 1.00 96.94 183 GLU A C 1
ATOM 1408 O O . GLU A 1 183 ? 23.281 11.497 -15.356 1.00 96.94 183 GLU A O 1
ATOM 1413 N N . HIS A 1 184 ? 21.992 9.856 -14.545 1.00 96.31 184 HIS A N 1
ATOM 1414 C CA . HIS A 1 184 ? 22.833 8.755 -15.012 1.00 96.31 184 HIS A CA 1
ATOM 1415 C C . HIS A 1 184 ? 22.298 8.043 -16.270 1.00 96.31 184 HIS A C 1
ATOM 1417 O O . HIS A 1 184 ? 22.925 7.089 -16.739 1.00 96.31 184 HIS A O 1
ATOM 1423 N N . GLY A 1 185 ? 21.189 8.496 -16.862 1.00 96.19 185 GLY A N 1
ATOM 1424 C CA . GLY A 1 185 ? 20.600 7.888 -18.063 1.00 96.19 185 GLY A CA 1
ATOM 1425 C C . GLY A 1 185 ? 19.810 6.594 -17.815 1.00 96.19 185 GLY A C 1
ATOM 1426 O O . GLY A 1 185 ? 19.653 5.780 -18.728 1.00 96.19 185 GLY A O 1
ATOM 1427 N N . TYR A 1 186 ? 19.295 6.398 -16.602 1.00 97.44 186 TYR A N 1
ATOM 1428 C CA . TYR A 1 186 ? 18.417 5.292 -16.223 1.00 97.44 186 TYR A CA 1
ATOM 1429 C C . TYR A 1 186 ? 16.939 5.680 -16.293 1.00 97.44 186 TYR A C 1
ATOM 1431 O O . TYR A 1 186 ? 16.537 6.818 -16.035 1.00 97.44 186 TYR A O 1
ATOM 1439 N N . TRP A 1 187 ? 16.112 4.713 -16.671 1.00 96.88 187 TRP A N 1
ATOM 1440 C CA . TRP A 1 187 ? 14.707 4.686 -16.314 1.00 96.88 187 TRP A CA 1
ATOM 1441 C C . TRP A 1 187 ? 14.624 4.264 -14.851 1.00 96.88 187 TRP A C 1
ATOM 1443 O O . TRP A 1 187 ? 15.316 3.328 -14.450 1.00 96.88 187 TRP A O 1
ATOM 1453 N N . THR A 1 188 ? 13.791 4.953 -14.076 1.00 97.81 188 THR A N 1
ATOM 1454 C CA . THR A 1 188 ? 13.607 4.677 -12.650 1.00 97.81 188 THR A CA 1
ATOM 1455 C C . THR A 1 188 ? 12.149 4.359 -12.381 1.00 97.81 188 THR A C 1
ATOM 1457 O O . THR A 1 188 ? 11.288 5.203 -12.641 1.00 97.81 188 THR A O 1
ATOM 1460 N N . GLY A 1 189 ? 11.890 3.188 -11.810 1.00 97.56 189 GLY A N 1
ATOM 1461 C CA . GLY A 1 189 ? 10.615 2.832 -11.199 1.00 97.56 189 GLY A CA 1
ATOM 1462 C C . GLY A 1 189 ? 10.764 2.750 -9.685 1.00 97.56 189 GLY A C 1
ATOM 1463 O O . GLY A 1 189 ? 11.736 2.183 -9.189 1.00 97.56 189 GLY A O 1
ATOM 1464 N N . VAL A 1 190 ? 9.806 3.301 -8.943 1.00 97.75 190 VAL A N 1
ATOM 1465 C CA . VAL A 1 190 ? 9.754 3.181 -7.478 1.00 97.75 190 VAL A CA 1
ATOM 1466 C C . VAL A 1 190 ? 8.500 2.408 -7.119 1.00 97.75 190 VAL A C 1
ATOM 1468 O O . VAL A 1 190 ? 7.411 2.736 -7.587 1.00 97.75 190 VAL A O 1
ATOM 1471 N N . THR A 1 191 ? 8.635 1.365 -6.311 1.00 97.50 191 THR A N 1
ATOM 1472 C CA . THR A 1 191 ? 7.536 0.449 -5.989 1.00 97.50 191 THR A CA 1
ATOM 1473 C C . THR A 1 191 ? 7.574 0.010 -4.529 1.00 97.50 191 THR A C 1
ATOM 1475 O O . THR A 1 191 ? 8.544 0.266 -3.820 1.00 97.50 191 THR A O 1
ATOM 1478 N N . TRP A 1 192 ? 6.516 -0.642 -4.057 1.00 96.00 192 TRP A N 1
ATOM 1479 C CA . TRP A 1 192 ? 6.475 -1.188 -2.701 1.00 96.00 192 TRP A CA 1
ATOM 1480 C C . TRP A 1 192 ? 7.509 -2.298 -2.516 1.00 96.00 192 TRP A C 1
ATOM 1482 O O . TRP A 1 192 ? 7.668 -3.145 -3.394 1.00 96.00 192 TRP A O 1
ATOM 1492 N N . ASN A 1 193 ? 8.157 -2.345 -1.352 1.00 93.88 193 ASN A N 1
ATOM 1493 C CA . ASN A 1 193 ? 8.875 -3.546 -0.949 1.00 93.88 193 ASN A CA 1
ATOM 1494 C C . ASN A 1 193 ? 7.864 -4.619 -0.502 1.00 93.88 193 ASN A C 1
ATOM 1496 O O . ASN A 1 193 ? 6.825 -4.325 0.098 1.00 93.88 193 ASN A O 1
ATOM 1500 N N . THR A 1 194 ? 8.132 -5.882 -0.830 1.00 89.25 194 THR A N 1
ATOM 1501 C CA . THR A 1 194 ? 7.194 -6.968 -0.509 1.00 89.25 194 THR A CA 1
ATOM 1502 C C . THR A 1 194 ? 7.319 -7.484 0.917 1.00 89.25 194 THR A C 1
ATOM 1504 O O . THR A 1 194 ? 6.343 -7.988 1.467 1.00 89.25 194 THR A O 1
ATOM 1507 N N . GLN A 1 195 ? 8.498 -7.369 1.519 1.00 86.19 195 GLN A N 1
ATOM 1508 C CA . GLN A 1 195 ? 8.756 -7.883 2.860 1.00 86.19 195 GLN A CA 1
ATOM 1509 C C . GLN A 1 195 ? 8.407 -6.862 3.938 1.00 86.19 195 GLN A C 1
ATOM 1511 O O . GLN A 1 195 ? 7.891 -7.249 4.983 1.00 86.19 195 GLN A O 1
ATOM 1516 N N . ASP A 1 196 ? 8.657 -5.580 3.673 1.00 86.00 196 ASP A N 1
ATOM 1517 C CA . ASP A 1 196 ? 8.518 -4.525 4.670 1.00 86.00 196 ASP A CA 1
ATOM 1518 C C . ASP A 1 196 ? 7.641 -3.382 4.154 1.00 86.00 196 ASP A C 1
ATOM 1520 O O . ASP A 1 196 ? 7.947 -2.731 3.153 1.00 86.00 196 ASP A O 1
ATOM 1524 N N . ALA A 1 197 ? 6.515 -3.152 4.830 1.00 81.06 197 ALA A N 1
ATOM 1525 C CA . ALA A 1 197 ? 5.491 -2.205 4.385 1.00 81.06 197 ALA A CA 1
ATOM 1526 C C . ALA A 1 197 ? 5.928 -0.735 4.516 1.00 81.06 197 ALA A C 1
ATOM 1528 O O . ALA A 1 197 ? 5.283 0.152 3.955 1.00 81.06 197 ALA A O 1
ATOM 1529 N N . ASP A 1 198 ? 7.000 -0.473 5.263 1.00 84.94 198 ASP A N 1
ATOM 1530 C CA . ASP A 1 198 ? 7.574 0.853 5.471 1.00 84.94 198 ASP A CA 1
ATOM 1531 C C . ASP A 1 198 ? 8.642 1.237 4.446 1.00 84.94 198 ASP A C 1
ATOM 1533 O O . ASP A 1 198 ? 9.121 2.375 4.448 1.00 84.94 198 ASP A O 1
ATOM 1537 N N . THR A 1 199 ? 9.004 0.315 3.557 1.00 92.50 199 THR A N 1
ATOM 1538 C CA . THR A 1 199 ? 10.078 0.519 2.597 1.00 92.50 199 THR A CA 1
ATOM 1539 C C . THR A 1 199 ? 9.615 0.370 1.161 1.00 92.50 199 THR A C 1
ATOM 1541 O O . THR A 1 199 ? 8.541 -0.146 0.836 1.00 92.50 199 THR A O 1
ATOM 1544 N N . VAL A 1 200 ? 10.451 0.893 0.278 1.00 95.69 200 VAL A N 1
ATOM 1545 C CA . VAL A 1 200 ? 10.273 0.851 -1.163 1.00 95.69 200 VAL A CA 1
ATOM 1546 C C . VAL A 1 200 ? 11.477 0.190 -1.807 1.00 95.69 200 VAL A C 1
ATOM 1548 O O . VAL A 1 200 ? 12.589 0.203 -1.270 1.00 95.69 200 VAL A O 1
ATOM 1551 N N . ASP A 1 201 ? 11.240 -0.347 -2.993 1.00 97.06 201 ASP A N 1
ATOM 1552 C CA . ASP A 1 201 ? 12.293 -0.737 -3.910 1.00 97.06 201 ASP A CA 1
ATOM 1553 C C . ASP A 1 201 ? 12.395 0.306 -5.022 1.00 97.06 201 ASP A C 1
ATOM 1555 O O . ASP A 1 201 ? 11.387 0.810 -5.528 1.00 97.06 201 ASP A O 1
ATOM 1559 N N . VAL A 1 202 ? 13.624 0.604 -5.429 1.00 97.88 202 VAL A N 1
ATOM 1560 C CA . VAL A 1 202 ? 13.929 1.456 -6.580 1.00 97.88 202 VAL A CA 1
ATOM 1561 C C . VAL A 1 202 ? 14.581 0.590 -7.645 1.00 97.88 202 VAL A C 1
ATOM 1563 O O . VAL A 1 202 ? 15.624 -0.014 -7.407 1.00 97.88 202 VAL A O 1
ATOM 1566 N N . VAL A 1 203 ? 13.983 0.533 -8.828 1.00 98.06 203 VAL A N 1
ATOM 1567 C CA . VAL A 1 203 ? 14.515 -0.197 -9.979 1.00 98.06 203 VAL A CA 1
ATOM 1568 C C . VAL A 1 203 ? 15.053 0.799 -10.993 1.00 98.06 203 VAL A C 1
ATOM 1570 O O . VAL A 1 203 ? 14.332 1.689 -11.437 1.00 98.06 203 VAL A O 1
ATOM 1573 N N . LEU A 1 204 ? 16.319 0.637 -11.355 1.00 97.81 204 LEU A N 1
ATOM 1574 C CA . LEU A 1 204 ? 17.050 1.439 -12.328 1.00 97.81 204 LEU A CA 1
ATOM 1575 C C . LEU A 1 204 ? 17.384 0.551 -13.529 1.00 97.81 204 LEU A C 1
ATOM 1577 O O . LEU A 1 204 ? 17.972 -0.511 -13.347 1.00 97.81 204 LEU A O 1
ATOM 1581 N N . ALA A 1 205 ? 17.033 0.968 -14.743 1.00 97.12 205 ALA A N 1
ATOM 1582 C CA . ALA A 1 205 ? 17.333 0.235 -15.979 1.00 97.12 205 ALA A CA 1
ATOM 1583 C C . ALA A 1 205 ? 17.862 1.185 -17.056 1.00 97.12 205 ALA A C 1
ATOM 1585 O O . ALA A 1 205 ? 17.337 2.283 -17.232 1.00 97.12 205 ALA A O 1
ATOM 1586 N N . GLU A 1 206 ? 18.956 0.826 -17.728 1.00 95.75 206 GLU A N 1
ATOM 1587 C CA . GLU A 1 206 ? 19.641 1.725 -18.661 1.00 95.75 206 GLU A CA 1
ATOM 1588 C C . GLU A 1 206 ? 18.703 2.092 -19.827 1.00 95.75 206 GLU A C 1
ATOM 1590 O O . GLU A 1 206 ? 18.275 1.216 -20.584 1.00 95.75 206 GLU A O 1
ATOM 1595 N N . ARG A 1 207 ? 18.374 3.384 -20.007 1.00 93.69 207 ARG A N 1
ATOM 1596 C CA . ARG A 1 207 ? 17.351 3.806 -20.993 1.00 93.69 207 ARG A CA 1
ATOM 1597 C C . ARG A 1 207 ? 17.704 3.396 -22.417 1.00 93.69 207 ARG A C 1
ATOM 1599 O O . ARG A 1 207 ? 16.819 3.024 -23.184 1.00 93.69 207 ARG A O 1
ATOM 1606 N N . SER A 1 208 ? 18.991 3.445 -22.756 1.00 92.19 208 SER A N 1
ATOM 1607 C CA . SER A 1 208 ? 19.523 3.046 -24.065 1.00 92.19 208 SER A CA 1
ATOM 1608 C C . SER A 1 208 ? 19.192 1.586 -24.404 1.00 92.19 208 SER A C 1
ATOM 1610 O O . SER A 1 208 ? 18.933 1.269 -25.563 1.00 92.19 208 SER A O 1
ATOM 1612 N N . ARG A 1 209 ? 19.140 0.706 -23.394 1.00 89.75 209 ARG A N 1
ATOM 1613 C CA . ARG A 1 209 ? 18.850 -0.727 -23.537 1.00 89.75 209 ARG A CA 1
ATOM 1614 C C . ARG A 1 209 ? 17.368 -1.058 -23.500 1.00 89.75 209 ARG A C 1
ATOM 1616 O O . ARG A 1 209 ? 16.993 -2.165 -23.879 1.00 89.75 209 ARG A O 1
ATOM 1623 N N . MET A 1 210 ? 16.526 -0.127 -23.059 1.00 86.88 210 MET A N 1
ATOM 1624 C CA . MET A 1 210 ? 15.087 -0.357 -23.044 1.00 86.88 210 MET A CA 1
ATOM 1625 C C . MET A 1 210 ? 14.484 -0.302 -24.448 1.00 86.88 210 MET A C 1
ATOM 1627 O O . MET A 1 210 ? 13.504 -0.991 -24.662 1.00 86.88 210 MET A O 1
ATOM 1631 N N . ALA A 1 211 ? 15.056 0.437 -25.411 1.00 78.94 211 ALA A N 1
ATOM 1632 C CA . ALA A 1 211 ? 14.696 0.413 -26.845 1.00 78.94 211 ALA A CA 1
ATOM 1633 C C . ALA A 1 211 ? 13.175 0.382 -27.176 1.00 78.94 211 ALA A C 1
ATOM 1635 O O . ALA A 1 211 ? 12.761 -0.229 -28.159 1.00 78.94 211 ALA A O 1
ATOM 1636 N N . GLY A 1 212 ? 12.331 1.029 -26.361 1.00 80.94 212 GLY A N 1
ATOM 1637 C CA . GLY A 1 212 ? 10.864 1.023 -26.516 1.00 80.94 212 GLY A CA 1
ATOM 1638 C C . GLY A 1 212 ? 10.142 -0.196 -25.922 1.00 80.94 212 GLY A C 1
ATOM 1639 O O . GLY A 1 212 ? 8.923 -0.304 -26.032 1.00 80.94 212 GLY A O 1
ATOM 1640 N N . GLY A 1 213 ? 10.876 -1.100 -25.280 1.00 91.94 213 GLY A N 1
ATOM 1641 C CA . GLY A 1 213 ? 10.357 -2.189 -24.471 1.00 91.94 213 GLY A CA 1
ATOM 1642 C C . GLY A 1 213 ? 9.681 -1.696 -23.194 1.00 91.94 213 GLY A C 1
ATOM 1643 O O . GLY A 1 213 ? 10.054 -0.682 -22.601 1.00 91.94 213 GLY A O 1
ATOM 1644 N N . VAL A 1 214 ? 8.661 -2.436 -22.779 1.00 94.06 214 VAL A N 1
ATOM 1645 C CA . VAL A 1 214 ? 7.821 -2.115 -21.628 1.00 94.06 214 VAL A CA 1
ATOM 1646 C C . VAL A 1 214 ? 8.446 -2.708 -20.364 1.00 94.06 214 VAL A C 1
ATOM 1648 O O . VAL A 1 214 ? 8.616 -3.928 -20.320 1.00 94.06 214 VAL A O 1
ATOM 1651 N N . PRO A 1 215 ? 8.767 -1.904 -19.334 1.00 94.25 215 PRO A N 1
ATOM 1652 C CA . PRO A 1 215 ? 9.280 -2.430 -18.075 1.00 94.25 215 PRO A CA 1
ATOM 1653 C C . PRO A 1 215 ? 8.218 -3.310 -17.414 1.00 94.25 215 PRO A C 1
ATOM 1655 O O . PRO A 1 215 ? 7.099 -2.863 -17.169 1.00 94.25 215 PRO A O 1
ATOM 1658 N N . LEU A 1 216 ? 8.565 -4.564 -17.133 1.00 94.38 216 LEU A N 1
ATOM 1659 C CA . LEU A 1 216 ? 7.707 -5.502 -16.409 1.00 94.38 216 LEU A CA 1
ATOM 1660 C C . LEU A 1 216 ? 8.439 -6.034 -15.184 1.00 94.38 216 LEU A C 1
ATOM 1662 O O . LEU A 1 216 ? 9.644 -6.264 -15.229 1.00 94.38 216 LEU A O 1
ATOM 1666 N N . GLY A 1 217 ? 7.707 -6.278 -14.098 1.00 91.38 217 GLY A N 1
ATOM 1667 C CA . GLY A 1 217 ? 8.306 -6.808 -12.872 1.00 91.38 217 GLY A CA 1
ATOM 1668 C C . GLY A 1 217 ? 9.040 -5.763 -12.034 1.00 91.38 217 GLY A C 1
ATOM 1669 O O . GLY A 1 217 ? 9.934 -6.113 -11.268 1.00 91.38 217 GLY A O 1
ATOM 1670 N N . THR A 1 218 ? 8.672 -4.481 -12.152 1.00 95.75 218 THR A N 1
ATOM 1671 C CA . THR A 1 218 ? 9.154 -3.424 -11.248 1.00 95.75 218 THR A CA 1
ATOM 1672 C C . THR A 1 218 ? 8.897 -3.817 -9.794 1.00 95.75 218 THR A C 1
ATOM 1674 O O . THR A 1 218 ? 9.821 -3.823 -8.988 1.00 95.75 218 THR A O 1
ATOM 1677 N N . TYR A 1 219 ? 7.684 -4.269 -9.471 1.00 95.50 219 TYR A N 1
ATOM 1678 C CA . TYR A 1 219 ? 7.367 -4.920 -8.199 1.00 95.50 219 TYR A CA 1
ATOM 1679 C C . TYR A 1 219 ? 7.808 -6.388 -8.212 1.00 95.50 219 TYR A C 1
ATOM 1681 O O . TYR A 1 219 ? 7.441 -7.126 -9.126 1.00 95.50 219 TYR A O 1
ATOM 1689 N N . ALA A 1 220 ? 8.594 -6.801 -7.212 1.00 93.06 220 ALA A N 1
ATOM 1690 C CA . ALA A 1 220 ? 9.042 -8.185 -7.053 1.00 93.06 220 ALA A CA 1
ATOM 1691 C C . ALA A 1 220 ? 8.103 -8.934 -6.090 1.00 93.06 220 ALA A C 1
ATOM 1693 O O . ALA A 1 220 ? 8.162 -8.683 -4.882 1.00 93.06 220 ALA A O 1
ATOM 1694 N N . PRO A 1 221 ? 7.233 -9.833 -6.583 1.00 91.19 221 PRO A N 1
ATOM 1695 C CA . PRO A 1 221 ? 6.311 -10.573 -5.728 1.00 91.19 221 PRO A CA 1
ATOM 1696 C C . PRO A 1 221 ? 7.057 -11.573 -4.834 1.00 91.19 221 PRO A C 1
ATOM 1698 O O . PRO A 1 221 ? 8.080 -12.131 -5.230 1.00 91.19 221 PRO A O 1
ATOM 1701 N N . LEU A 1 222 ? 6.536 -11.832 -3.633 1.00 85.88 222 LEU A N 1
ATOM 1702 C CA . LEU A 1 222 ? 7.077 -12.851 -2.722 1.00 85.88 222 LEU A CA 1
ATOM 1703 C C . LEU A 1 222 ? 6.566 -14.243 -3.093 1.00 85.88 222 LEU A C 1
ATOM 1705 O O . LEU A 1 222 ? 7.219 -15.248 -2.817 1.00 85.88 222 LEU A O 1
ATOM 1709 N N . HIS A 1 223 ? 5.398 -14.304 -3.728 1.00 78.00 223 HIS A N 1
ATOM 1710 C CA . HIS A 1 223 ? 4.750 -15.545 -4.117 1.00 78.00 223 HIS A CA 1
ATOM 1711 C C . HIS A 1 223 ? 4.574 -15.582 -5.631 1.00 78.00 223 HIS A C 1
ATOM 1713 O O . HIS A 1 223 ? 4.207 -14.585 -6.239 1.00 78.00 223 HIS A O 1
ATOM 1719 N N . SER A 1 224 ? 4.724 -16.760 -6.244 1.00 75.56 224 SER A N 1
ATOM 1720 C CA . SER A 1 224 ? 4.323 -16.925 -7.649 1.00 75.56 224 SER A CA 1
ATOM 1721 C C . SER A 1 224 ? 2.829 -16.634 -7.837 1.00 75.56 224 SER A C 1
ATOM 1723 O O . SER A 1 224 ? 2.426 -16.191 -8.896 1.00 75.56 224 SER A O 1
ATOM 1725 N N . GLY A 1 225 ? 1.988 -16.880 -6.828 1.00 74.56 225 GLY A N 1
ATOM 1726 C CA . GLY A 1 225 ? 0.541 -16.664 -6.922 1.00 74.56 225 GLY A CA 1
ATOM 1727 C C . GLY A 1 225 ? -0.213 -17.752 -7.699 1.00 74.56 225 GLY A C 1
ATOM 1728 O O . GLY A 1 225 ? -1.445 -17.786 -7.658 1.00 74.56 225 GLY A O 1
ATOM 1729 N N . ALA A 1 226 ? 0.495 -18.696 -8.329 1.00 79.88 226 ALA A N 1
ATOM 1730 C CA . ALA A 1 226 ? -0.096 -19.865 -8.971 1.00 79.88 226 ALA A CA 1
ATOM 1731 C C . ALA A 1 226 ? -0.969 -20.672 -7.987 1.00 79.88 226 ALA A C 1
ATOM 1733 O O . ALA A 1 226 ? -0.565 -20.967 -6.862 1.00 79.88 226 ALA A O 1
ATOM 1734 N N . GLY A 1 227 ? -2.196 -21.002 -8.404 1.00 80.88 227 GLY A N 1
ATOM 1735 C CA . GLY A 1 227 ? -3.150 -21.787 -7.608 1.00 80.88 227 GLY A CA 1
ATOM 1736 C C . GLY A 1 227 ? -3.726 -21.080 -6.374 1.00 80.88 227 GLY A C 1
ATOM 1737 O O . GLY A 1 227 ? -4.516 -21.676 -5.645 1.00 80.88 227 GLY A O 1
ATOM 1738 N N . THR A 1 228 ? -3.370 -19.817 -6.127 1.00 85.44 228 THR A N 1
ATOM 1739 C CA . THR A 1 228 ? -3.908 -19.037 -5.006 1.00 85.44 228 THR A CA 1
ATOM 1740 C C . THR A 1 228 ? -5.118 -18.224 -5.463 1.00 85.44 228 THR A C 1
ATOM 1742 O O . THR A 1 228 ? -5.110 -17.614 -6.534 1.00 85.44 228 THR A O 1
ATOM 1745 N N . SER A 1 229 ? -6.171 -18.205 -4.643 1.00 90.31 229 SER A N 1
ATOM 1746 C CA . SER A 1 229 ? -7.351 -17.374 -4.899 1.00 90.31 229 SER A CA 1
ATOM 1747 C C . SER A 1 229 ? -6.996 -15.890 -4.832 1.00 90.31 229 SER A C 1
ATOM 1749 O O . SER A 1 229 ? -6.429 -15.434 -3.838 1.00 90.31 229 SER A O 1
ATOM 1751 N N . LEU A 1 230 ? -7.407 -15.130 -5.851 1.00 92.06 230 LEU A N 1
ATOM 1752 C CA . LEU A 1 230 ? -7.177 -13.686 -5.926 1.00 92.06 230 LEU A CA 1
ATOM 1753 C C . LEU A 1 230 ? -7.781 -12.914 -4.742 1.00 92.06 230 LEU A C 1
ATOM 1755 O O . LEU A 1 230 ? -7.227 -11.903 -4.316 1.00 92.06 230 LEU A O 1
ATOM 1759 N N . ALA A 1 231 ? -8.867 -13.430 -4.157 1.00 91.19 231 ALA A N 1
ATOM 1760 C CA . ALA A 1 231 ? -9.530 -12.827 -3.001 1.00 91.19 231 ALA A CA 1
ATOM 1761 C C . ALA A 1 231 ? -8.623 -12.724 -1.758 1.00 91.19 231 ALA A C 1
ATOM 1763 O O . ALA A 1 231 ? -8.907 -11.938 -0.859 1.00 91.19 231 ALA A O 1
ATOM 1764 N N . ARG A 1 232 ? -7.521 -13.490 -1.702 1.00 91.25 232 ARG A N 1
ATOM 1765 C CA . ARG A 1 232 ? -6.521 -13.414 -0.626 1.00 91.25 232 ARG A CA 1
ATOM 1766 C C . ARG A 1 232 ? -5.856 -12.038 -0.530 1.00 91.25 232 ARG A C 1
ATOM 1768 O O . ARG A 1 232 ? -5.419 -11.651 0.548 1.00 91.25 232 ARG A O 1
ATOM 1775 N N . TRP A 1 233 ? -5.769 -11.326 -1.648 1.00 93.38 233 TRP A N 1
ATOM 1776 C CA . TRP A 1 233 ? -5.039 -10.065 -1.783 1.00 93.38 233 TRP A CA 1
ATOM 1777 C C . TRP A 1 233 ? -5.957 -8.846 -1.828 1.00 93.38 233 TRP A C 1
ATOM 1779 O O . TRP A 1 233 ? -5.533 -7.757 -2.203 1.00 93.38 233 TRP A O 1
ATOM 1789 N N . THR A 1 234 ? -7.223 -9.012 -1.455 1.00 94.31 234 THR A N 1
ATOM 1790 C CA . THR A 1 234 ? -8.213 -7.938 -1.488 1.00 94.31 234 THR A CA 1
ATOM 1791 C C . THR A 1 234 ? -8.986 -7.872 -0.185 1.00 94.31 234 THR A C 1
ATOM 1793 O O . THR A 1 234 ? -9.319 -8.910 0.387 1.00 94.31 234 THR A O 1
ATOM 1796 N N . THR A 1 235 ? -9.357 -6.669 0.252 1.00 91.00 235 THR A N 1
ATOM 1797 C CA . THR A 1 235 ? -10.427 -6.537 1.251 1.00 91.00 235 THR A CA 1
ATOM 1798 C C . THR A 1 235 ? -11.777 -6.882 0.624 1.00 91.00 235 THR A C 1
ATOM 1800 O O . THR A 1 235 ? -11.941 -6.879 -0.596 1.00 91.00 235 THR A O 1
ATOM 1803 N N . ASN A 1 236 ? -12.772 -7.188 1.457 1.00 85.88 236 ASN A N 1
ATOM 1804 C CA . ASN A 1 236 ? -14.127 -7.446 0.985 1.00 85.88 236 ASN A CA 1
ATOM 1805 C C . ASN A 1 236 ? -15.096 -6.386 1.535 1.00 85.88 236 ASN A C 1
ATOM 1807 O O . ASN A 1 236 ? -15.693 -6.601 2.592 1.00 85.88 236 ASN A O 1
ATOM 1811 N N . PRO A 1 237 ? -15.324 -5.276 0.810 1.00 81.31 237 PRO A N 1
ATOM 1812 C CA . PRO A 1 237 ? -16.254 -4.235 1.255 1.00 81.31 237 PRO A CA 1
ATOM 1813 C C . PRO A 1 237 ? -17.706 -4.731 1.354 1.00 81.31 237 PRO A C 1
ATOM 1815 O O . PRO A 1 237 ? -18.526 -4.167 2.080 1.00 81.31 237 PRO A O 1
ATOM 1818 N N . ALA A 1 238 ? -18.048 -5.817 0.650 1.00 77.12 238 ALA A N 1
ATOM 1819 C CA . ALA A 1 238 ? -19.368 -6.430 0.707 1.00 77.12 238 ALA A CA 1
ATOM 1820 C C . ALA A 1 238 ? -19.534 -7.423 1.870 1.00 77.12 238 ALA A C 1
ATOM 1822 O O . ALA A 1 238 ? -20.674 -7.805 2.150 1.00 77.12 238 ALA A O 1
ATOM 1823 N N . ALA A 1 239 ? -18.456 -7.809 2.571 1.00 70.94 239 ALA A N 1
ATOM 1824 C CA . ALA A 1 239 ? -18.500 -8.786 3.665 1.00 70.94 239 ALA A CA 1
ATOM 1825 C C . ALA A 1 239 ? -19.544 -8.410 4.720 1.00 70.94 239 ALA A C 1
ATOM 1827 O O . ALA A 1 239 ? -20.289 -9.273 5.180 1.00 70.94 239 ALA A O 1
ATOM 1828 N N . ARG A 1 240 ? -19.701 -7.108 4.988 1.00 64.94 240 ARG A N 1
ATOM 1829 C CA . ARG A 1 240 ? -20.702 -6.563 5.912 1.00 64.94 240 ARG A CA 1
ATOM 1830 C C . ARG A 1 240 ? -22.123 -7.075 5.694 1.00 64.94 240 ARG A C 1
ATOM 1832 O O . ARG A 1 240 ? -22.842 -7.286 6.670 1.00 64.94 240 ARG A O 1
ATOM 1839 N N . ARG A 1 241 ? -22.537 -7.274 4.436 1.00 66.31 241 ARG A N 1
ATOM 1840 C CA . ARG A 1 241 ? -23.882 -7.785 4.120 1.00 66.31 241 ARG A CA 1
ATOM 1841 C C . ARG A 1 241 ? -24.078 -9.211 4.641 1.00 66.31 241 ARG A C 1
ATOM 1843 O O . ARG A 1 241 ? -25.172 -9.541 5.080 1.00 66.31 241 ARG A O 1
ATOM 1850 N N . GLY A 1 242 ? -23.022 -10.025 4.642 1.00 68.75 242 GLY A N 1
ATOM 1851 C CA . GLY A 1 242 ? -23.027 -11.366 5.232 1.00 68.75 242 GLY A CA 1
ATOM 1852 C C . GLY A 1 242 ? -22.791 -11.363 6.744 1.00 68.75 242 GLY A C 1
ATOM 1853 O O . GLY A 1 242 ? -23.351 -12.194 7.454 1.00 68.75 242 GLY A O 1
ATOM 1854 N N . THR A 1 243 ? -22.016 -10.405 7.259 1.00 76.19 243 THR A N 1
ATOM 1855 C CA . THR A 1 243 ? -21.646 -10.345 8.678 1.00 76.19 243 THR A CA 1
ATOM 1856 C C . THR A 1 243 ? -22.852 -10.184 9.603 1.00 76.19 243 THR A C 1
ATOM 1858 O O . THR A 1 243 ? -22.913 -10.851 10.630 1.00 76.19 243 THR A O 1
ATOM 1861 N N . GLY A 1 244 ? -23.845 -9.362 9.244 1.00 76.88 244 GLY A N 1
ATOM 1862 C CA . GLY A 1 244 ? -25.058 -9.203 10.062 1.00 76.88 244 GLY A CA 1
ATOM 1863 C C . GLY A 1 244 ? -25.886 -10.492 10.170 1.00 76.88 244 GLY A C 1
ATOM 1864 O O . GLY A 1 244 ? -26.336 -10.864 11.258 1.00 76.88 244 GLY A O 1
ATOM 1865 N N . ALA A 1 245 ? -26.029 -11.218 9.056 1.00 81.38 245 ALA A N 1
ATOM 1866 C CA . ALA A 1 245 ? -26.693 -12.520 9.036 1.00 81.38 245 ALA A CA 1
ATOM 1867 C C . ALA A 1 245 ? -25.919 -13.556 9.866 1.00 81.38 245 ALA A C 1
ATOM 1869 O O . ALA A 1 245 ? -26.520 -14.285 10.652 1.00 81.38 245 ALA A O 1
ATOM 1870 N N . LEU A 1 246 ? -24.586 -13.566 9.761 1.00 85.38 246 LEU A N 1
ATOM 1871 C CA . LEU A 1 246 ? -23.721 -14.433 10.561 1.00 85.38 246 LEU A CA 1
ATOM 1872 C C . LEU A 1 246 ? -23.835 -14.136 12.062 1.00 85.38 246 LEU A C 1
ATOM 1874 O O . LEU A 1 246 ? -23.991 -15.062 12.850 1.00 85.38 246 LEU A O 1
ATOM 1878 N N . VAL A 1 247 ? -23.807 -12.863 12.468 1.00 87.00 247 VAL A N 1
ATOM 1879 C CA . VAL A 1 247 ? -23.986 -12.454 13.873 1.00 87.00 247 VAL A CA 1
ATOM 1880 C C . VAL A 1 247 ? -25.335 -12.931 14.415 1.00 87.00 247 VAL A C 1
ATOM 1882 O O . VAL A 1 247 ? -25.404 -13.450 15.529 1.00 87.00 247 VAL A O 1
ATOM 1885 N N . THR A 1 248 ? -26.398 -12.807 13.619 1.00 86.56 248 THR A N 1
ATOM 1886 C CA . THR A 1 248 ? -27.735 -13.293 13.993 1.00 86.56 248 THR A CA 1
ATOM 1887 C C . THR A 1 248 ? -27.739 -14.813 14.159 1.00 86.56 248 THR A C 1
ATOM 1889 O O . THR A 1 248 ? -28.166 -15.314 15.197 1.00 86.56 248 THR A O 1
ATOM 1892 N N . ALA A 1 249 ? -27.188 -15.545 13.186 1.00 90.44 249 ALA A N 1
ATOM 1893 C CA . ALA A 1 249 ? -27.085 -17.001 13.234 1.00 90.44 249 ALA A CA 1
ATOM 1894 C C . ALA A 1 249 ? -26.243 -17.495 14.425 1.00 90.44 249 ALA A C 1
ATOM 1896 O O . ALA A 1 249 ? -26.613 -18.473 15.068 1.00 90.44 249 ALA A O 1
ATOM 1897 N N . LEU A 1 250 ? -25.150 -16.803 14.767 1.00 92.88 250 LEU A N 1
ATOM 1898 C CA . LEU A 1 250 ? -24.307 -17.124 15.923 1.00 92.88 250 LEU A CA 1
ATOM 1899 C C . LEU A 1 250 ? -25.050 -16.943 17.249 1.00 92.88 250 LEU A C 1
ATOM 1901 O O . LEU A 1 250 ? -24.931 -17.792 18.132 1.00 92.88 250 LEU A O 1
ATOM 1905 N N . ARG A 1 251 ? -25.834 -15.867 17.397 1.00 90.81 251 ARG A N 1
ATOM 1906 C CA . ARG A 1 251 ? -26.653 -15.652 18.602 1.00 90.81 251 ARG A CA 1
ATOM 1907 C C . ARG A 1 251 ? -27.752 -16.701 18.730 1.00 90.81 251 ARG A C 1
ATOM 1909 O O . ARG A 1 251 ? -27.956 -17.215 19.825 1.00 90.81 251 ARG A O 1
ATOM 1916 N N . GLU A 1 252 ? -28.418 -17.049 17.631 1.00 92.62 252 GLU A N 1
ATOM 1917 C CA . GLU A 1 252 ? -29.409 -18.131 17.620 1.00 92.62 252 GLU A CA 1
ATOM 1918 C C . GLU A 1 252 ? -28.778 -19.478 17.973 1.00 92.62 252 GLU A C 1
ATOM 1920 O O . GLU A 1 252 ? -29.290 -20.196 18.828 1.00 92.62 252 GLU A O 1
ATOM 1925 N N . HIS A 1 253 ? -27.621 -19.798 17.398 1.00 95.31 253 HIS A N 1
ATOM 1926 C CA . HIS A 1 253 ? -26.884 -21.008 17.747 1.00 95.31 253 HIS A CA 1
ATOM 1927 C C . HIS A 1 253 ? -26.518 -21.037 19.241 1.00 95.31 253 HIS A C 1
ATOM 1929 O O . HIS A 1 253 ? -26.771 -22.031 19.918 1.00 95.31 253 HIS A O 1
ATOM 1935 N N . ALA A 1 254 ? -26.010 -19.930 19.791 1.00 95.69 254 ALA A N 1
ATOM 1936 C CA . ALA A 1 254 ? -25.705 -19.821 21.216 1.00 95.69 254 ALA A CA 1
ATOM 1937 C C . ALA A 1 254 ? -26.947 -20.043 22.098 1.00 95.69 254 ALA A C 1
ATOM 1939 O O . ALA A 1 254 ? -26.855 -20.771 23.079 1.00 95.69 254 ALA A O 1
ATOM 1940 N N . ARG A 1 255 ? -28.116 -19.496 21.731 1.00 95.31 255 ARG A N 1
ATOM 1941 C CA . ARG A 1 255 ? -29.386 -19.706 22.459 1.00 95.31 255 ARG A CA 1
ATOM 1942 C C . ARG A 1 255 ? -29.823 -21.167 22.519 1.00 95.31 255 ARG A C 1
ATOM 1944 O O . ARG A 1 255 ? -30.424 -21.573 23.505 1.00 95.31 255 ARG A O 1
ATOM 1951 N N . HIS A 1 256 ? -29.530 -21.953 21.484 1.00 96.62 256 HIS A N 1
ATOM 1952 C CA . HIS A 1 256 ? -29.878 -23.376 21.455 1.00 96.62 256 HIS A CA 1
ATOM 1953 C C . HIS A 1 256 ? -28.951 -24.238 22.324 1.00 96.62 256 HIS A C 1
ATOM 1955 O O . HIS A 1 256 ? -29.343 -25.330 22.733 1.00 96.62 256 HIS A O 1
ATOM 1961 N N . HIS A 1 257 ? -27.728 -23.773 22.595 1.00 97.38 257 HIS A N 1
ATOM 1962 C CA . HIS A 1 257 ? -26.693 -24.567 23.264 1.00 97.38 257 HIS A CA 1
ATOM 1963 C C . HIS A 1 257 ? -26.303 -24.059 24.654 1.00 97.38 257 HIS A C 1
ATOM 1965 O O . HIS A 1 257 ? -25.674 -24.800 25.409 1.00 97.38 257 HIS A O 1
ATOM 1971 N N . LEU A 1 258 ? -26.655 -22.822 25.004 1.00 96.69 258 LEU A N 1
ATOM 1972 C CA . LEU A 1 258 ? -26.265 -22.174 26.250 1.00 96.69 258 LEU A CA 1
ATOM 1973 C C . LEU A 1 258 ? -27.496 -21.664 27.014 1.00 96.69 258 LEU A C 1
ATOM 1975 O O . LEU A 1 258 ? -28.462 -21.217 26.393 1.00 96.69 258 LEU A O 1
ATOM 1979 N N . PRO A 1 259 ? -27.459 -21.661 28.359 1.00 96.75 259 PRO A N 1
ATOM 1980 C CA . PRO A 1 259 ? -28.437 -20.936 29.164 1.00 96.75 259 PRO A CA 1
ATOM 1981 C C . PRO A 1 259 ? -28.496 -19.448 28.789 1.00 96.75 259 PRO A C 1
ATOM 1983 O O . PRO A 1 259 ? -27.478 -18.867 28.412 1.00 96.75 259 PRO A O 1
ATOM 1986 N N . GLU A 1 260 ? -29.656 -18.808 28.970 1.00 93.25 260 GLU A N 1
ATOM 1987 C CA . GLU A 1 260 ? -29.902 -17.418 28.541 1.00 93.25 260 GLU A CA 1
ATOM 1988 C C . GLU A 1 260 ? -28.837 -16.429 29.044 1.00 93.25 260 GLU A C 1
ATOM 1990 O O . GLU A 1 260 ? -28.338 -15.610 28.276 1.00 93.25 260 GLU A O 1
ATOM 1995 N N . TYR A 1 261 ? -28.405 -16.561 30.300 1.00 92.44 261 TYR A N 1
ATOM 1996 C CA . TYR A 1 261 ? -27.401 -15.687 30.916 1.00 92.44 261 TYR A CA 1
ATOM 1997 C C . TYR A 1 261 ? -25.969 -15.874 30.375 1.00 92.44 261 TYR A C 1
ATOM 1999 O O . TYR A 1 261 ? -25.091 -15.071 30.686 1.00 92.44 261 TYR A O 1
ATOM 2007 N N . MET A 1 262 ? -25.706 -16.930 29.599 1.00 95.56 262 MET A N 1
ATOM 2008 C CA . MET A 1 262 ? -24.424 -17.163 28.919 1.00 95.56 262 MET A CA 1
ATOM 2009 C C . MET A 1 262 ? -24.444 -16.715 27.451 1.00 95.56 262 MET A C 1
ATOM 2011 O O . MET A 1 262 ? -23.396 -16.704 26.805 1.00 95.56 262 MET A O 1
ATOM 2015 N N . VAL A 1 263 ? -25.610 -16.350 26.906 1.00 93.19 263 VAL A N 1
ATOM 2016 C CA . VAL A 1 263 ? -25.725 -15.866 25.528 1.00 93.19 263 VAL A CA 1
ATOM 2017 C C . VAL A 1 263 ? -25.208 -14.424 25.456 1.00 93.19 263 VAL A C 1
ATOM 2019 O O . VAL A 1 263 ? -25.723 -13.558 26.165 1.00 93.19 263 VAL A O 1
ATOM 2022 N N . PRO A 1 264 ? -24.234 -14.112 24.580 1.00 90.88 264 PRO A N 1
ATOM 2023 C CA . PRO A 1 264 ? -23.726 -12.752 24.448 1.00 90.88 264 PRO A CA 1
ATOM 2024 C C . PRO A 1 264 ? -24.826 -11.756 24.058 1.00 90.88 264 PRO A C 1
ATOM 2026 O O . PRO A 1 264 ? -25.575 -11.960 23.092 1.00 90.88 264 PRO A O 1
ATOM 2029 N N . SER A 1 265 ? -24.890 -10.636 24.781 1.00 86.88 265 SER A N 1
ATOM 2030 C CA . SER A 1 265 ? -25.785 -9.520 24.456 1.00 86.88 265 SER A CA 1
ATOM 2031 C C . SER A 1 265 ? -25.398 -8.841 23.137 1.00 86.88 265 SER A C 1
ATOM 2033 O O . SER A 1 265 ? -26.278 -8.391 22.402 1.00 86.88 265 SER A O 1
ATOM 2035 N N . ALA A 1 266 ? -24.107 -8.854 22.792 1.00 86.12 266 ALA A N 1
ATOM 2036 C CA . ALA A 1 266 ? -23.565 -8.357 21.535 1.00 86.12 266 ALA A CA 1
ATOM 2037 C C . ALA A 1 266 ? -22.434 -9.251 21.002 1.00 86.12 266 ALA A C 1
ATOM 2039 O O . ALA A 1 266 ? -21.698 -9.875 21.766 1.00 86.12 266 ALA A O 1
ATOM 2040 N N . VAL A 1 267 ? -22.280 -9.275 19.676 1.00 87.31 267 VAL A N 1
ATOM 2041 C CA . VAL A 1 267 ? -21.168 -9.926 18.972 1.00 87.31 267 VAL A CA 1
ATOM 2042 C C . VAL A 1 267 ? -20.595 -8.905 17.997 1.00 87.31 267 VAL A C 1
ATOM 2044 O O . VAL A 1 267 ? -21.291 -8.485 17.073 1.00 87.31 267 VAL A O 1
ATOM 2047 N N . VAL A 1 268 ? -19.347 -8.489 18.220 1.00 84.00 268 VAL A N 1
ATOM 2048 C CA . VAL A 1 268 ? -18.674 -7.483 17.389 1.00 84.00 268 VAL A CA 1
ATOM 2049 C C . VAL A 1 268 ? -17.712 -8.191 16.431 1.00 84.00 268 VAL A C 1
ATOM 2051 O O . VAL A 1 268 ? -16.760 -8.822 16.895 1.00 84.00 268 VAL A O 1
ATOM 2054 N N . PRO A 1 269 ? -17.954 -8.146 15.110 1.00 80.19 269 PRO A N 1
ATOM 2055 C CA . PRO A 1 269 ? -17.054 -8.737 14.131 1.00 80.19 269 PRO A CA 1
ATOM 2056 C C . PRO A 1 269 ? -15.761 -7.922 14.039 1.00 80.19 269 PRO A C 1
ATOM 2058 O O . PRO A 1 269 ? -15.796 -6.695 13.979 1.00 80.19 269 PRO A O 1
ATOM 2061 N N . LEU A 1 270 ? -14.629 -8.620 13.998 1.00 78.88 270 LEU A N 1
ATOM 2062 C CA . LEU A 1 270 ? -13.299 -8.043 13.832 1.00 78.88 270 LEU A CA 1
ATOM 2063 C C . LEU A 1 270 ? -12.586 -8.774 12.698 1.00 78.88 270 LEU A C 1
ATOM 2065 O O . LEU A 1 270 ? -12.664 -10.001 12.626 1.00 78.88 270 LEU A O 1
ATOM 2069 N N . ASP A 1 271 ? -11.844 -8.045 11.866 1.00 71.38 271 ASP A N 1
ATOM 2070 C CA . ASP A 1 271 ? -10.995 -8.663 10.837 1.00 71.38 271 ASP A CA 1
ATOM 2071 C C . ASP A 1 271 ? -9.834 -9.444 11.465 1.00 71.38 271 ASP A C 1
ATOM 2073 O O . ASP A 1 271 ? -9.420 -10.492 10.971 1.00 71.38 271 ASP A O 1
ATOM 2077 N N . ARG A 1 272 ? -9.310 -8.936 12.586 1.00 78.75 272 ARG A N 1
ATOM 2078 C CA . ARG A 1 272 ? -8.283 -9.590 13.399 1.00 78.75 272 ARG A CA 1
ATOM 2079 C C . ARG A 1 272 ? -8.424 -9.200 14.862 1.00 78.75 272 ARG A C 1
ATOM 2081 O O . ARG A 1 272 ? -8.884 -8.105 15.174 1.00 78.75 272 ARG A O 1
ATOM 2088 N N . LEU A 1 273 ? -7.969 -10.070 15.759 1.00 86.56 273 LEU A N 1
ATOM 2089 C CA . LEU A 1 273 ? -7.890 -9.725 17.175 1.00 86.56 273 LEU A CA 1
ATOM 2090 C C . LEU A 1 273 ? -6.811 -8.647 17.392 1.00 86.56 273 LEU A C 1
ATOM 2092 O O . LEU A 1 273 ? -5.703 -8.788 16.857 1.00 86.56 273 LEU A O 1
ATOM 2096 N N . PRO A 1 274 ? -7.099 -7.583 18.163 1.00 83.31 274 PRO A N 1
ATOM 2097 C CA . PRO A 1 274 ? -6.083 -6.621 18.554 1.00 83.31 274 PRO A CA 1
ATOM 2098 C C . PRO A 1 274 ? -5.108 -7.298 19.517 1.00 83.31 274 PRO A C 1
ATOM 2100 O O . PRO A 1 274 ? -5.510 -7.940 20.489 1.00 83.31 274 PRO A O 1
ATOM 2103 N N . LEU A 1 275 ? -3.816 -7.178 19.234 1.00 85.19 275 LEU A N 1
ATOM 2104 C CA . LEU A 1 275 ? -2.755 -7.762 20.044 1.00 85.19 275 LEU A CA 1
ATOM 2105 C C . LEU A 1 275 ? -1.858 -6.649 20.587 1.00 85.19 275 LEU A C 1
ATOM 2107 O O . LEU A 1 275 ? -1.682 -5.616 19.945 1.00 85.19 275 LEU A O 1
ATOM 2111 N N . THR A 1 276 ? -1.287 -6.879 21.763 1.00 80.56 276 THR A N 1
ATOM 2112 C CA . THR A 1 276 ? -0.191 -6.080 22.325 1.00 80.56 276 THR A CA 1
ATOM 2113 C C . THR A 1 276 ? 1.113 -6.378 21.579 1.00 80.56 276 THR A C 1
ATOM 2115 O O . THR A 1 276 ? 1.204 -7.386 20.875 1.00 80.56 276 THR A O 1
ATOM 2118 N N . ALA A 1 277 ? 2.158 -5.571 21.793 1.00 76.62 277 ALA A N 1
ATOM 2119 C CA . ALA A 1 277 ? 3.497 -5.816 21.237 1.00 76.62 277 ALA A CA 1
ATOM 2120 C C . ALA A 1 277 ? 4.045 -7.225 21.555 1.00 76.62 277 ALA A C 1
ATOM 2122 O O . ALA A 1 277 ? 4.739 -7.833 20.748 1.00 76.62 277 ALA A O 1
ATOM 2123 N N . ASN A 1 278 ? 3.655 -7.792 22.701 1.00 81.06 278 ASN A N 1
ATOM 2124 C CA . ASN A 1 278 ? 4.032 -9.145 23.121 1.00 81.06 278 ASN A CA 1
ATOM 2125 C C . ASN A 1 278 ? 3.122 -10.250 22.543 1.00 81.06 278 ASN A C 1
ATOM 2127 O O . ASN A 1 278 ? 3.168 -11.390 23.003 1.00 81.06 278 ASN A O 1
ATOM 2131 N N . GLY A 1 279 ? 2.229 -9.922 21.605 1.00 83.06 279 GLY A N 1
ATOM 2132 C CA . GLY A 1 279 ? 1.330 -10.870 20.941 1.00 83.06 279 GLY A CA 1
ATOM 2133 C C . GLY A 1 279 ? 0.129 -11.336 21.774 1.00 83.06 279 GLY A C 1
ATOM 2134 O O . GLY A 1 279 ? -0.591 -12.239 21.353 1.00 83.06 279 GLY A O 1
ATOM 2135 N N . LYS A 1 280 ? -0.122 -10.749 22.953 1.00 88.69 280 LYS A N 1
ATOM 2136 C CA . LYS A 1 280 ? -1.295 -11.080 23.793 1.00 88.69 280 LYS A CA 1
ATOM 2137 C C . LYS A 1 280 ? -2.523 -10.286 23.361 1.00 88.69 280 LYS A C 1
ATOM 2139 O O . LYS A 1 280 ? -2.354 -9.146 22.947 1.00 88.69 280 LYS A O 1
ATOM 2144 N N . LEU A 1 281 ? -3.732 -10.833 23.544 1.00 89.25 281 LEU A N 1
ATOM 2145 C CA . LEU A 1 281 ? -4.987 -10.107 23.296 1.00 89.25 281 LEU A CA 1
ATOM 2146 C C . LEU A 1 281 ? -5.011 -8.785 24.068 1.00 89.25 281 LEU A C 1
ATOM 2148 O O . LEU A 1 281 ? -4.908 -8.774 25.297 1.00 89.25 281 LEU A O 1
ATOM 2152 N N . ASP A 1 282 ? -5.206 -7.694 23.341 1.00 85.56 282 ASP A N 1
ATOM 2153 C CA . ASP A 1 282 ? -5.388 -6.376 23.917 1.00 85.56 282 ASP A CA 1
ATOM 2154 C C . ASP A 1 282 ? -6.874 -6.094 24.137 1.00 85.56 282 ASP A C 1
ATOM 2156 O O . ASP A 1 282 ? -7.615 -5.744 23.220 1.00 85.56 282 ASP A O 1
ATOM 2160 N N . ARG A 1 283 ? -7.318 -6.265 25.382 1.00 88.19 283 ARG A N 1
ATOM 2161 C CA . ARG A 1 283 ? -8.722 -6.057 25.746 1.00 88.19 283 ARG A CA 1
ATOM 2162 C C . ARG A 1 283 ? -9.128 -4.587 25.745 1.00 88.19 283 ARG A C 1
ATOM 2164 O O . ARG A 1 283 ? -10.303 -4.313 25.539 1.00 88.19 283 ARG A O 1
ATOM 2171 N N . ALA A 1 284 ? -8.193 -3.666 25.974 1.00 81.81 284 ALA A N 1
ATOM 2172 C CA . ALA A 1 284 ? -8.486 -2.235 25.995 1.00 81.81 284 ALA A CA 1
ATOM 2173 C C . ALA A 1 284 ? -8.732 -1.692 24.581 1.00 81.81 284 ALA A C 1
ATOM 2175 O O . ALA A 1 284 ? -9.485 -0.739 24.412 1.00 81.81 284 ALA A O 1
ATOM 2176 N N . ALA A 1 285 ? -8.134 -2.327 23.571 1.00 82.69 285 ALA A N 1
ATOM 2177 C CA . ALA A 1 285 ? -8.337 -1.993 22.166 1.00 82.69 285 ALA A CA 1
ATOM 2178 C C . ALA A 1 285 ? -9.598 -2.619 21.549 1.00 82.69 285 ALA A C 1
ATOM 2180 O O . ALA A 1 285 ? -9.960 -2.252 20.434 1.00 82.69 285 ALA A O 1
ATOM 2181 N N . LEU A 1 286 ? -10.274 -3.553 22.232 1.00 85.88 286 LEU A N 1
ATOM 2182 C CA . LEU A 1 286 ? -11.509 -4.129 21.702 1.00 85.88 286 LEU A CA 1
ATOM 2183 C C . LEU A 1 286 ? -12.578 -3.030 21.566 1.00 85.88 286 LEU A C 1
ATOM 2185 O O . LEU A 1 286 ? -12.847 -2.319 22.540 1.00 85.88 286 LEU A O 1
ATOM 2189 N N . PRO A 1 287 ? -13.199 -2.878 20.383 1.00 81.50 287 PRO A N 1
ATOM 2190 C CA . PRO A 1 287 ? -14.253 -1.897 20.204 1.00 81.50 287 PRO A CA 1
ATOM 2191 C C . PRO A 1 287 ? -15.461 -2.271 21.061 1.00 81.50 287 PRO A C 1
ATOM 2193 O O . PRO A 1 287 ? -15.835 -3.443 21.179 1.00 81.50 287 PRO A O 1
ATOM 2196 N N . ALA A 1 288 ? -16.083 -1.254 21.653 1.00 79.31 288 ALA A N 1
ATOM 2197 C CA . ALA A 1 288 ? -17.361 -1.436 22.316 1.00 79.31 288 ALA A CA 1
ATOM 2198 C C . ALA A 1 288 ? -18.433 -1.803 21.271 1.00 79.31 288 ALA A C 1
ATOM 2200 O O . ALA A 1 288 ? -18.360 -1.332 20.131 1.00 79.31 288 ALA A O 1
ATOM 2201 N N . PRO A 1 289 ? -19.437 -2.621 21.628 1.00 78.25 289 PRO A N 1
ATOM 2202 C CA . PRO A 1 289 ? -20.599 -2.816 20.775 1.00 78.25 289 PRO A CA 1
ATOM 2203 C C . PRO A 1 289 ? -21.262 -1.473 20.468 1.00 78.25 289 PRO A C 1
ATOM 2205 O O . PRO A 1 289 ? -21.547 -0.703 21.382 1.00 78.25 289 PRO A O 1
ATOM 2208 N N . GLU A 1 290 ? -21.533 -1.188 19.195 1.00 66.94 290 GLU A N 1
ATOM 2209 C CA . GLU A 1 290 ? -22.329 -0.015 18.840 1.00 66.94 290 GLU A CA 1
ATOM 2210 C C . GLU A 1 290 ? -23.773 -0.227 19.311 1.00 66.94 290 GLU A C 1
ATOM 2212 O O . GLU A 1 290 ? -24.485 -1.086 18.787 1.00 66.94 290 GLU A O 1
ATOM 2217 N N . SER A 1 291 ? -24.236 0.588 20.259 1.00 56.16 291 SER A N 1
ATOM 2218 C CA . SER A 1 291 ? -25.615 0.554 20.768 1.00 56.16 291 SER A CA 1
ATOM 2219 C C . SER A 1 291 ? -26.677 0.949 19.721 1.00 56.16 291 SER A C 1
ATOM 2221 O O . SER A 1 291 ? -27.866 0.892 20.016 1.00 56.16 291 SER A O 1
ATOM 2223 N N . GLY A 1 292 ? -26.276 1.337 18.499 1.00 50.12 292 GLY A N 1
ATOM 2224 C CA . GLY A 1 292 ? -27.155 1.906 17.465 1.00 50.12 292 GLY A CA 1
ATOM 2225 C C . GLY A 1 292 ? -27.187 1.188 16.107 1.00 50.12 292 GLY A C 1
ATOM 2226 O O . GLY A 1 292 ? -27.853 1.670 15.195 1.00 50.12 292 GLY A O 1
ATOM 2227 N N . ALA A 1 293 ? -26.496 0.056 15.929 1.00 44.78 293 ALA A N 1
ATOM 2228 C CA . ALA A 1 293 ? -26.339 -0.579 14.609 1.00 44.78 293 ALA A CA 1
ATOM 2229 C C . ALA A 1 293 ? -27.363 -1.687 14.279 1.00 44.78 293 ALA A C 1
ATOM 2231 O O . ALA A 1 293 ? -27.188 -2.430 13.310 1.00 44.78 293 ALA A O 1
ATOM 2232 N N . ALA A 1 294 ? -28.452 -1.810 15.044 1.00 47.03 294 ALA A N 1
ATOM 2233 C CA . ALA A 1 294 ? -29.641 -2.514 14.567 1.00 47.03 294 ALA A CA 1
ATOM 2234 C C . ALA A 1 294 ? -30.399 -1.535 13.657 1.00 47.03 294 ALA A C 1
ATOM 2236 O O . ALA A 1 294 ? -30.898 -0.521 14.132 1.00 47.03 294 ALA A O 1
ATOM 2237 N N . GLY A 1 295 ? -30.361 -1.784 12.345 1.00 46.88 295 GLY A N 1
ATOM 2238 C CA . GLY A 1 295 ? -30.648 -0.796 11.302 1.00 46.88 295 GLY A CA 1
ATOM 2239 C C . GLY A 1 295 ? -31.883 0.073 11.531 1.00 46.88 295 GLY A C 1
ATOM 2240 O O . GLY A 1 295 ? -32.886 -0.425 12.021 1.00 46.88 295 GLY A O 1
ATOM 2241 N N . ALA A 1 296 ? -31.767 1.353 11.148 1.00 47.00 296 ALA A N 1
ATOM 2242 C CA . ALA A 1 296 ? -32.819 2.376 11.101 1.00 47.00 296 ALA A CA 1
ATOM 2243 C C . ALA A 1 296 ? -34.085 1.991 11.886 1.00 47.00 296 ALA A C 1
ATOM 2245 O O . ALA A 1 296 ? -35.108 1.618 11.306 1.00 47.00 296 ALA A O 1
ATOM 2246 N N . GLY A 1 297 ? -33.987 2.019 13.217 1.00 58.03 297 GLY A N 1
ATOM 2247 C CA . GLY A 1 297 ? -35.156 1.878 14.071 1.00 58.03 297 GLY A CA 1
ATOM 2248 C C . GLY A 1 297 ? -36.182 2.945 13.695 1.00 58.03 297 GLY A C 1
ATOM 2249 O O . GLY A 1 297 ? -35.821 4.075 13.365 1.00 58.03 297 GLY A O 1
ATOM 2250 N N . ARG A 1 298 ? -37.468 2.584 13.695 1.00 75.06 298 ARG A N 1
ATOM 2251 C CA . ARG A 1 298 ? -38.529 3.576 13.493 1.00 75.06 298 ARG A CA 1
ATOM 2252 C C . ARG A 1 298 ? -38.658 4.457 14.731 1.00 75.06 298 ARG A C 1
ATOM 2254 O O . ARG A 1 298 ? -38.474 3.978 15.848 1.00 75.06 298 ARG A O 1
ATOM 2261 N N . GLU A 1 299 ? -39.080 5.695 14.526 1.00 82.31 299 GLU A N 1
ATOM 2262 C CA . GLU A 1 299 ? -39.427 6.591 15.625 1.00 82.31 299 GLU A CA 1
ATOM 2263 C C . GLU A 1 299 ? -40.640 6.079 16.425 1.00 82.31 299 GLU A C 1
ATOM 2265 O O . GLU A 1 299 ? -41.470 5.285 15.940 1.00 82.31 299 GLU A O 1
ATOM 2270 N N . ALA A 1 300 ? -40.730 6.543 17.673 1.00 84.50 300 ALA A N 1
ATOM 2271 C CA . ALA A 1 300 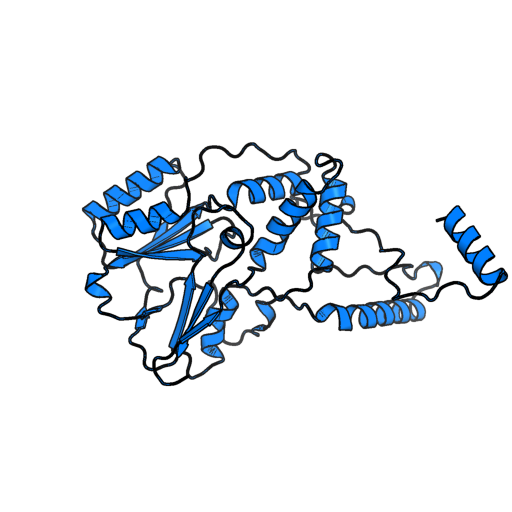? -41.887 6.335 18.529 1.00 84.50 300 ALA A CA 1
ATOM 2272 C C . ALA A 1 300 ? -43.131 6.968 17.881 1.00 84.50 300 ALA A C 1
ATOM 2274 O O . ALA A 1 300 ? -43.119 8.117 17.453 1.00 84.50 300 ALA A O 1
ATOM 2275 N N . ARG A 1 301 ? -44.222 6.205 17.783 1.00 90.25 301 ARG A N 1
ATOM 2276 C CA . ARG A 1 301 ? -45.490 6.629 17.160 1.00 90.25 301 ARG A CA 1
ATOM 2277 C C . ARG A 1 301 ? -46.590 6.906 18.172 1.00 90.25 301 ARG A C 1
ATOM 2279 O O . ARG A 1 301 ? -47.637 7.428 17.802 1.00 90.25 301 ARG A O 1
ATOM 2286 N N . THR A 1 302 ? -46.395 6.501 19.423 1.00 93.19 302 THR A N 1
ATOM 2287 C CA . THR A 1 302 ? -47.407 6.618 20.474 1.00 93.19 302 THR A CA 1
ATOM 2288 C C . THR A 1 302 ? -46.816 7.271 21.718 1.00 93.19 302 THR A C 1
ATOM 2290 O O . THR A 1 302 ? -45.611 7.152 21.951 1.00 93.19 302 THR A O 1
ATOM 2293 N N . PRO A 1 303 ? -47.649 7.912 22.557 1.00 91.50 303 PRO A N 1
ATOM 2294 C CA . PRO A 1 303 ? -47.199 8.443 23.841 1.00 91.50 303 PRO A CA 1
ATOM 2295 C C . PRO A 1 303 ? -46.516 7.381 24.714 1.00 91.50 303 PRO A C 1
ATOM 2297 O O . PRO A 1 303 ? -45.540 7.676 25.390 1.00 91.50 303 PRO A O 1
ATOM 2300 N N . GLN A 1 304 ? -46.987 6.131 24.675 1.00 93.56 304 GLN A N 1
ATOM 2301 C CA . GLN A 1 304 ? -46.397 5.027 25.433 1.00 93.56 304 GLN A CA 1
ATOM 2302 C C . GLN A 1 304 ? -45.007 4.647 24.912 1.00 93.56 304 GLN A C 1
ATOM 2304 O O . GLN A 1 304 ? -44.099 4.435 25.709 1.00 93.56 304 GLN A O 1
ATOM 2309 N N . GLU A 1 305 ? -44.827 4.578 23.589 1.00 93.00 305 GLU A N 1
ATOM 2310 C CA . GLU A 1 305 ? -43.509 4.334 22.987 1.00 93.00 305 GLU A CA 1
ATOM 2311 C C . GLU A 1 305 ? -42.529 5.458 23.340 1.00 93.00 305 GLU A C 1
ATOM 2313 O O . GLU A 1 305 ? -41.386 5.169 23.680 1.00 93.00 305 GLU A O 1
ATOM 2318 N N . GLN A 1 306 ? -42.993 6.714 23.344 1.00 90.38 306 GLN A N 1
ATOM 2319 C CA . GLN A 1 306 ? -42.171 7.859 23.734 1.00 90.38 306 GLN A CA 1
ATOM 2320 C C . GLN A 1 306 ? -41.699 7.741 25.187 1.00 90.38 306 GLN A C 1
ATOM 2322 O O . GLN A 1 306 ? -40.508 7.864 25.446 1.00 90.38 306 GLN A O 1
ATOM 2327 N N . ILE A 1 307 ? -42.599 7.400 26.118 1.00 91.25 307 ILE A N 1
ATOM 2328 C CA . ILE A 1 307 ? -42.250 7.199 27.534 1.00 91.25 307 ILE A CA 1
ATOM 2329 C C . ILE A 1 307 ? -41.176 6.113 27.691 1.00 91.25 307 ILE A C 1
ATOM 2331 O O . ILE A 1 307 ? -40.243 6.281 28.469 1.00 91.25 307 ILE A O 1
ATOM 2335 N N . VAL A 1 308 ? -41.279 4.999 26.960 1.00 89.69 308 VAL A N 1
ATOM 2336 C CA . VAL A 1 308 ? -40.278 3.919 27.031 1.00 89.69 308 VAL A CA 1
ATOM 2337 C C . VAL A 1 308 ? -38.927 4.372 26.474 1.00 89.69 308 VAL A C 1
ATOM 2339 O O . VAL A 1 308 ? -37.902 4.086 27.090 1.00 89.69 308 VAL A O 1
ATOM 2342 N N . CYS A 1 309 ? -38.910 5.093 25.349 1.00 86.38 309 CYS A N 1
ATOM 2343 C CA . CYS A 1 309 ? -37.684 5.664 24.790 1.00 86.38 309 CYS A CA 1
ATOM 2344 C C . CYS A 1 309 ? -37.026 6.657 25.758 1.00 86.38 309 CYS A C 1
ATOM 2346 O O . CYS A 1 309 ? -35.820 6.570 25.984 1.00 86.38 309 CYS A O 1
ATOM 2348 N N . ASP A 1 310 ? -37.817 7.539 26.371 1.00 86.81 310 ASP A N 1
ATOM 2349 C CA . ASP A 1 310 ? -37.334 8.531 27.331 1.00 86.81 310 ASP A CA 1
ATOM 2350 C C . ASP A 1 310 ? -36.761 7.855 28.587 1.00 86.81 310 ASP A C 1
ATOM 2352 O O . ASP A 1 310 ? -35.706 8.251 29.078 1.00 86.81 310 ASP A O 1
ATOM 2356 N N . LEU A 1 311 ? -37.411 6.797 29.084 1.00 89.81 311 LEU A N 1
ATOM 2357 C CA . LEU A 1 311 ? -36.903 6.001 30.205 1.00 89.81 311 LEU A CA 1
ATOM 2358 C C . LEU A 1 311 ? -35.597 5.279 29.852 1.00 89.81 311 LEU A C 1
ATOM 2360 O O . LEU A 1 311 ? -34.681 5.253 30.667 1.00 89.81 311 LEU A O 1
ATOM 2364 N N . PHE A 1 312 ? -35.477 4.719 28.645 1.00 84.25 312 PHE A N 1
ATOM 2365 C CA . PHE A 1 312 ? -34.228 4.102 28.185 1.00 84.25 312 PHE A CA 1
ATOM 2366 C C . PHE A 1 312 ? -33.093 5.127 28.087 1.00 84.25 312 PHE A C 1
ATOM 2368 O O . PHE A 1 312 ? -31.990 4.841 28.540 1.00 84.25 312 PHE A O 1
ATOM 2375 N N . ALA A 1 313 ? -33.369 6.328 27.569 1.00 82.88 313 ALA A N 1
ATOM 2376 C CA . ALA A 1 313 ? -32.391 7.413 27.460 1.00 82.88 313 ALA A CA 1
ATOM 2377 C C . ALA A 1 313 ? -31.925 7.969 28.818 1.00 82.88 313 ALA A C 1
ATOM 2379 O O . ALA A 1 313 ? -30.880 8.603 28.894 1.00 82.88 313 ALA A O 1
ATOM 2380 N N . GLN A 1 314 ? -32.694 7.759 29.890 1.00 83.75 314 GLN A N 1
ATOM 2381 C CA . GLN A 1 314 ? -32.291 8.143 31.247 1.00 83.75 314 GLN A CA 1
ATOM 2382 C C . GLN A 1 314 ? -31.357 7.122 31.911 1.00 83.75 314 GLN A C 1
ATOM 2384 O O . GLN A 1 314 ? -30.696 7.462 32.892 1.00 83.75 314 GLN A O 1
ATOM 2389 N N . VAL A 1 315 ? -31.347 5.872 31.437 1.00 82.12 315 VAL A N 1
ATOM 2390 C CA . VAL A 1 315 ? -30.670 4.748 32.107 1.00 82.12 315 VAL A CA 1
ATOM 2391 C C . VAL A 1 315 ? -29.460 4.230 31.318 1.00 82.12 315 VAL A C 1
ATOM 2393 O O . VAL A 1 315 ? -28.548 3.671 31.928 1.00 82.12 315 VAL A O 1
ATOM 2396 N N . LEU A 1 316 ? -29.452 4.394 29.991 1.00 72.94 316 LEU A N 1
ATOM 2397 C CA . LEU A 1 316 ? -28.350 4.034 29.087 1.00 72.94 316 LEU A CA 1
ATOM 2398 C C . LEU A 1 316 ? -27.418 5.219 28.827 1.00 72.94 316 LEU A C 1
ATOM 2400 O O . LEU A 1 316 ? -26.202 4.954 28.690 1.00 72.94 316 LEU A O 1
#

Sequence (316 aa):
LAPGGALFVGDVRNPRLLRTFTSAVQSARAEDPTDTAAVRRAVEQSLVLEKELLVDPEYFTALTHHIPDLAGTDIQLKRGTAQNELTRYRYDATLYKTGITPHPLTDAPTRPWARDLDAVAGLADLREWLRRERPAALRVTGIPNPRLAGELALRQALDEGAPPPAVTGALPGLEVFHELGEEHGYWTGVTWNTQDADTVDVVLAERSRMAGGVPLGTYAPLHSGAGTSLARWTTNPAARRGTGALVTALREHARHHLPEYMVPSAVVPLDRLPLTANGKLDRAALPAPESGAAGAGREARTPQEQIVCDLFAQVL

pLDDT: mean 88.37, std 9.73, range [44.78, 98.06]